Protein AF-A0A917SXG4-F1 (afdb_monomer_lite)

Sequence (332 aa):
MQPVDDDVRRMVRRLPGVSDRTLLELVNGLGVARGITADRAEQGVVARLFAQLTGSDHKAQLMTFRALVDGQQALVELSTEAAQRAAVTDLALARVATHLRYTRDLADATALEQRRLADVAEALGEYIRACDERIAVLEQWRASVDLRLAADDVLAGLGSRAKAGHGGVPWPVLAVLMARELAAGVCGRWEAQAGPAFRVRVADVLLAALREVAALPDRGFPLETVLDDGWRALRTGDHRRLLAELLDAGLDPRLALVDRPLTATVALTMELASLPDTARPERPARIALELSRRRTGWVDGGATISGFVKRAVGEQFDLAAQARRRWEGTQR

pLDDT: mean 79.86, std 15.41, range [43.38, 97.94]

Secondary structure (DSSP, 8-state):
--SHHHHHHHHHTTS----HHHHHHHHHHHHHHHHHHHHHHS--HHHHHHHHHTTHHHHHHHHHHHHHHHHHHHHHHHHHHHHHHHHHHHHHHHHHHHHHHHHHHHHHHHHHHHHHHHHHHHHHHHHHHHHHHHHHHHHHHHHHHHHHHHHHHHHHTHHHHHHHH-SS--HHHHHHHHHHHHHHSHHHHHHHHH-TTHHHHHHHHHHHHHHHHH---S--EEHHHHHHHHHHH---HHHHHHHHHHTTTTS-TTTS----HHHHHHHHHHHHHHS-TTT--S-HHHHHHHHHHHHH----SEE-HHHHHHHHHHHHHHHHHHHHHHHHHH--

Foldseek 3Di:
DPPVVVVVVVVVVPQDDPPVVLVVLLVVLVVVLVVLVVVVVPDDPVVVVVCVVVCVVVVNVVSNVVSVVSNVVSVVVVVVSVVVVVVVVVVVVVVVVVVVVVVVVVVVVVVVVVVVVVVVVVVVVVVVVVVVVVVVVVVVVVVLVVLVVVLVVCLVCLLVVLQVPPPLAQLLLSLLLSLLVCLQDSNLVNCVVVHDVSLLVVLVSSLVSSCVNVVDDQFKDQPLVSLLVSLVSPPDLVVLVVSLVSLVNPPDPVPHLPQALSSQLSNQLSNLSSDDPVRRDNRSSVVSNVVSCVRNNDDDSIDGSSRSSSSSNVSSSVSSVVVVVVVVVVVD

Structure (mmCIF, N/CA/C/O backbone):
data_AF-A0A917SXG4-F1
#
_entry.id   AF-A0A917SXG4-F1
#
loop_
_atom_site.group_PDB
_atom_site.id
_atom_site.type_symbol
_atom_site.label_atom_id
_atom_site.label_alt_id
_atom_site.label_comp_id
_atom_site.label_asym_id
_atom_site.label_entity_id
_atom_site.label_seq_id
_atom_site.pdbx_PDB_ins_code
_atom_site.Cartn_x
_atom_site.Cartn_y
_atom_site.Cartn_z
_atom_site.occupancy
_atom_site.B_iso_or_equiv
_atom_site.auth_seq_id
_atom_site.auth_comp_id
_atom_site.auth_asym_id
_atom_site.auth_atom_id
_atom_site.pdbx_PDB_model_num
ATOM 1 N N . MET A 1 1 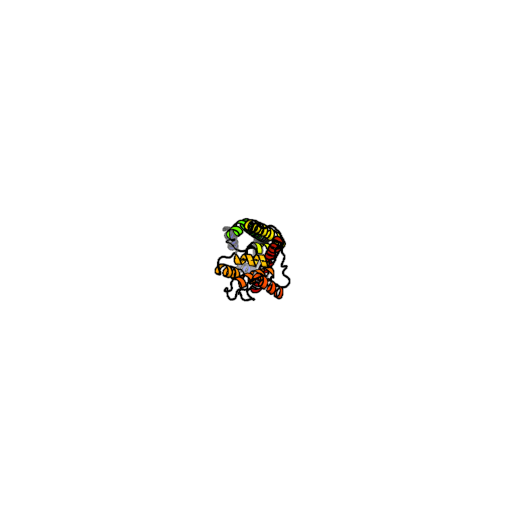? -18.843 -4.368 71.346 1.00 46.53 1 MET A N 1
ATOM 2 C CA . MET A 1 1 ? -20.170 -4.994 71.131 1.00 46.53 1 MET A CA 1
ATOM 3 C C . MET A 1 1 ? -20.441 -6.118 72.152 1.00 46.53 1 MET A C 1
ATOM 5 O O . MET A 1 1 ? -20.991 -7.142 71.785 1.00 46.53 1 MET A O 1
ATOM 9 N N . GLN A 1 2 ? -20.059 -5.941 73.429 1.00 47.28 2 GLN A N 1
ATOM 10 C CA . GLN A 1 2 ? -20.109 -6.979 74.481 1.00 47.28 2 GLN A CA 1
ATOM 11 C C . GLN A 1 2 ? -21.023 -6.727 75.711 1.00 47.28 2 GLN A C 1
ATOM 13 O O . GLN A 1 2 ? -21.247 -7.693 76.426 1.00 47.28 2 GLN A O 1
ATOM 18 N N . PRO A 1 3 ? -21.625 -5.545 75.982 1.00 52.59 3 PRO A N 1
ATOM 19 C CA . PRO A 1 3 ? -22.503 -5.400 77.157 1.00 52.59 3 PRO A CA 1
ATOM 20 C C . PRO A 1 3 ? -23.939 -5.920 76.929 1.00 52.59 3 PRO A C 1
ATOM 22 O O . PRO A 1 3 ? -24.735 -5.983 77.855 1.00 52.59 3 PRO A O 1
ATOM 25 N N . VAL A 1 4 ? -24.287 -6.275 75.686 1.00 50.59 4 VAL A N 1
ATOM 26 C CA . VAL A 1 4 ? -25.673 -6.510 75.234 1.00 50.59 4 VAL A CA 1
ATOM 27 C C . VAL A 1 4 ? -26.149 -7.945 75.485 1.00 50.59 4 VAL A C 1
ATOM 29 O O . VAL A 1 4 ? -27.328 -8.165 75.748 1.00 50.59 4 VAL A O 1
ATOM 32 N N . ASP A 1 5 ? -25.237 -8.915 75.436 1.00 52.19 5 ASP A N 1
ATOM 33 C CA . ASP A 1 5 ? -25.543 -10.328 75.692 1.00 52.19 5 ASP A CA 1
ATOM 34 C C . ASP A 1 5 ? -25.768 -10.574 77.202 1.00 52.19 5 ASP A C 1
ATOM 36 O O . ASP A 1 5 ? -26.575 -11.410 77.606 1.00 52.19 5 ASP A O 1
ATOM 40 N N . ASP A 1 6 ? -25.128 -9.762 78.051 1.00 54.53 6 ASP A N 1
ATOM 41 C CA . ASP A 1 6 ? -25.237 -9.850 79.509 1.00 54.53 6 ASP A CA 1
ATOM 42 C C . ASP A 1 6 ? -26.572 -9.336 80.059 1.00 54.53 6 ASP A C 1
ATOM 44 O O . ASP A 1 6 ? -27.094 -9.937 80.997 1.00 54.53 6 ASP A O 1
ATOM 48 N N . ASP A 1 7 ? -27.172 -8.290 79.482 1.00 53.31 7 ASP A N 1
ATOM 49 C CA . ASP A 1 7 ? -28.468 -7.771 79.952 1.00 53.31 7 ASP A CA 1
ATOM 50 C C . ASP A 1 7 ? -29.633 -8.696 79.584 1.00 53.31 7 ASP A C 1
ATOM 52 O O . ASP A 1 7 ? -30.511 -8.953 80.411 1.00 53.31 7 ASP A O 1
ATOM 56 N N . VAL A 1 8 ? -29.603 -9.288 78.385 1.00 49.75 8 VAL A N 1
ATOM 57 C CA . VAL A 1 8 ? -30.600 -10.288 77.974 1.00 49.75 8 VAL A CA 1
ATOM 58 C C . VAL A 1 8 ? -30.430 -11.568 78.791 1.00 49.75 8 VAL A C 1
ATOM 60 O O . VAL A 1 8 ? -31.413 -12.090 79.314 1.00 49.75 8 VAL A O 1
ATOM 63 N N . ARG A 1 9 ? -29.195 -12.039 79.016 1.00 55.22 9 ARG A N 1
ATOM 64 C CA . ARG A 1 9 ? -28.940 -13.186 79.906 1.00 55.22 9 ARG A CA 1
ATOM 65 C C . ARG A 1 9 ? -29.309 -12.888 81.362 1.00 55.22 9 ARG A C 1
ATOM 67 O O . ARG A 1 9 ? -29.805 -13.788 82.038 1.00 55.22 9 ARG A O 1
ATOM 74 N N . ARG A 1 10 ? -29.123 -11.659 81.860 1.00 56.78 10 ARG A N 1
ATOM 75 C CA . ARG A 1 10 ? -29.565 -11.239 83.206 1.00 56.78 10 ARG A CA 1
ATOM 76 C C . ARG A 1 10 ? -31.083 -11.177 83.328 1.00 56.78 10 ARG A C 1
ATOM 78 O O . ARG A 1 10 ? -31.600 -11.582 84.365 1.00 56.78 10 ARG A O 1
ATOM 85 N N . MET A 1 11 ? -31.791 -10.722 82.296 1.00 52.81 11 MET A N 1
ATOM 86 C CA . MET A 1 11 ? -33.257 -10.736 82.268 1.00 52.81 11 MET A CA 1
ATOM 87 C C . MET A 1 11 ? -33.806 -12.164 82.174 1.00 52.81 11 MET A C 1
ATOM 89 O O . MET A 1 11 ? -34.713 -12.507 82.925 1.00 52.81 11 MET A O 1
ATOM 93 N N . VAL A 1 12 ? -33.204 -13.027 81.349 1.00 50.12 12 VAL A N 1
ATOM 94 C CA . VAL A 1 12 ? -33.590 -14.445 81.227 1.00 50.12 12 VAL A CA 1
ATOM 95 C C . VAL A 1 12 ? -33.328 -15.220 82.525 1.00 50.12 12 VAL A C 1
ATOM 97 O O . VAL A 1 12 ? -34.163 -16.018 82.934 1.00 50.12 12 VAL A O 1
ATOM 100 N N . ARG A 1 13 ? -32.223 -14.946 83.236 1.00 52.31 13 ARG A N 1
ATOM 101 C CA . ARG A 1 13 ? -31.922 -15.561 84.548 1.00 52.31 13 ARG A CA 1
ATOM 102 C C . ARG A 1 13 ? -32.822 -15.082 85.692 1.00 52.31 13 ARG A C 1
ATOM 104 O O . ARG A 1 13 ? -32.807 -15.695 86.753 1.00 52.31 13 ARG A O 1
ATOM 111 N N . ARG A 1 14 ? -33.568 -13.989 85.507 1.00 50.19 14 ARG A N 1
ATOM 112 C CA . ARG A 1 14 ? -34.513 -13.447 86.497 1.00 50.19 14 ARG A CA 1
ATOM 113 C C . ARG A 1 14 ? -35.952 -13.908 86.287 1.00 50.19 14 ARG A C 1
ATOM 115 O O . ARG A 1 14 ? -36.809 -13.522 87.072 1.00 50.19 14 ARG A O 1
ATOM 122 N N . LEU A 1 15 ? -36.217 -14.720 85.267 1.00 43.38 15 LEU A N 1
ATOM 123 C CA . LEU A 1 15 ? -37.536 -15.296 85.047 1.00 43.38 15 LEU A CA 1
ATOM 124 C C . LEU A 1 15 ? -37.629 -16.618 85.821 1.00 43.38 15 LEU A C 1
ATOM 126 O O . LEU A 1 15 ? -36.932 -17.569 85.456 1.00 43.38 15 LEU A O 1
ATOM 130 N N . PRO A 1 16 ? -38.462 -16.714 86.876 1.00 47.66 16 PRO A N 1
ATOM 131 C CA . PRO A 1 16 ? -38.815 -18.013 87.413 1.00 47.66 16 PRO A CA 1
ATOM 132 C C . PRO A 1 16 ? -39.493 -18.794 86.284 1.00 47.66 16 PRO A C 1
ATOM 134 O O . PRO A 1 16 ? -40.381 -18.285 85.595 1.00 47.66 16 PRO A O 1
ATOM 137 N N . GLY A 1 17 ? -39.023 -20.015 86.028 1.00 50.59 17 GLY A N 1
ATOM 138 C CA . GLY A 1 17 ? -39.782 -20.943 85.198 1.00 50.59 17 GLY A CA 1
ATOM 139 C C . GLY A 1 17 ? -41.137 -21.130 85.864 1.00 50.59 17 GLY A C 1
ATOM 140 O O . GLY A 1 17 ? -41.171 -21.289 87.083 1.00 50.59 17 GLY A O 1
ATOM 141 N N . VAL A 1 18 ? -42.224 -21.057 85.089 1.00 49.91 18 VAL A N 1
ATOM 142 C CA . VAL A 1 18 ? -43.583 -21.350 85.566 1.00 49.91 18 VAL A CA 1
ATOM 143 C C . VAL A 1 18 ? -43.507 -22.679 86.288 1.00 49.91 18 VAL A C 1
ATOM 145 O O . VAL A 1 18 ? -43.371 -23.727 85.661 1.00 49.91 18 VAL A O 1
ATOM 148 N N . SER A 1 19 ? -43.476 -22.640 87.613 1.00 52.84 19 SER A N 1
ATOM 149 C CA . SER A 1 19 ? -43.428 -23.873 88.355 1.00 52.84 19 SER A CA 1
ATOM 150 C C . SER A 1 19 ? -44.823 -24.446 88.234 1.00 52.84 19 SER A C 1
ATOM 152 O O . SER A 1 19 ? -45.772 -23.814 88.691 1.00 52.84 19 SER A O 1
ATOM 154 N N . ASP A 1 20 ? -44.945 -25.642 87.657 1.00 52.34 20 ASP A N 1
ATOM 155 C CA . ASP A 1 20 ? -46.146 -26.482 87.750 1.00 52.34 20 ASP A CA 1
ATOM 156 C C . ASP A 1 20 ? -46.749 -26.441 89.159 1.00 52.34 20 ASP A C 1
ATOM 158 O O . ASP A 1 20 ? -47.955 -26.535 89.322 1.00 52.34 20 ASP A O 1
ATOM 162 N N . ARG A 1 21 ? -45.910 -26.204 90.175 1.00 55.31 21 ARG A N 1
ATOM 163 C CA . ARG A 1 21 ? -46.257 -25.879 91.556 1.00 55.31 21 ARG A CA 1
ATOM 164 C C . ARG A 1 21 ? -47.325 -24.792 91.732 1.00 55.31 21 ARG A C 1
ATOM 166 O O . ARG A 1 21 ? -48.224 -25.021 92.521 1.00 55.31 21 ARG A O 1
ATOM 173 N N . THR A 1 22 ? -47.277 -23.653 91.044 1.00 56.28 22 THR A N 1
ATOM 174 C CA . THR A 1 22 ? -48.250 -22.560 91.248 1.00 56.28 22 THR A CA 1
ATOM 175 C C . THR A 1 22 ? -49.611 -22.922 90.654 1.00 56.28 22 THR A C 1
ATOM 177 O O . THR A 1 22 ? -50.647 -22.682 91.267 1.00 56.28 22 THR A O 1
ATOM 180 N N . LEU A 1 23 ? -49.615 -23.586 89.490 1.00 54.31 23 LEU A N 1
ATOM 181 C CA . LEU A 1 23 ? -50.824 -24.165 88.893 1.00 54.31 23 LEU A CA 1
ATOM 182 C C . LEU A 1 23 ? -51.370 -25.321 89.750 1.00 54.31 23 LEU A C 1
ATOM 184 O O . LEU A 1 23 ? -52.577 -25.411 89.954 1.00 54.31 23 LEU A O 1
ATOM 188 N N . LEU A 1 24 ? -50.494 -26.159 90.310 1.00 57.59 24 LEU A N 1
ATOM 189 C CA . LEU A 1 24 ? -50.833 -27.240 91.238 1.00 57.59 24 LEU A CA 1
ATOM 190 C C . LEU A 1 24 ? -51.389 -26.714 92.564 1.00 57.59 24 LEU A C 1
ATOM 192 O O . LEU A 1 24 ? -52.342 -27.290 93.073 1.00 57.59 24 LEU A O 1
ATOM 196 N N . GLU A 1 25 ? -50.839 -25.635 93.120 1.00 59.53 25 GLU A N 1
ATOM 197 C CA . GLU A 1 25 ? -51.316 -24.992 94.350 1.00 59.53 25 GLU A CA 1
ATOM 198 C C . GLU A 1 25 ? -52.684 -24.327 94.124 1.00 59.53 25 GLU A C 1
ATOM 200 O O . GLU A 1 25 ? -53.570 -24.473 94.966 1.00 59.53 25 GLU A O 1
ATOM 205 N N . LEU A 1 26 ? -52.919 -23.718 92.953 1.00 59.34 26 LEU A N 1
ATOM 206 C CA . LEU A 1 26 ? -54.228 -23.173 92.573 1.00 59.34 26 LEU A CA 1
ATOM 207 C C . LEU A 1 26 ? -55.288 -24.275 92.403 1.00 59.34 26 LEU A C 1
ATOM 209 O O . LEU A 1 26 ? -56.405 -24.162 92.911 1.00 59.34 26 LEU A O 1
ATOM 213 N N . VAL A 1 27 ? -54.929 -25.360 91.708 1.00 62.84 27 VAL A N 1
ATOM 214 C CA . VAL A 1 27 ? -55.801 -26.523 91.481 1.00 62.84 27 VAL A CA 1
ATOM 215 C C . VAL A 1 27 ? -56.082 -27.262 92.793 1.00 62.84 27 VAL A C 1
ATOM 217 O O . VAL A 1 27 ? -57.235 -27.612 93.048 1.00 62.84 27 VAL A O 1
ATOM 220 N N . ASN A 1 28 ? -55.081 -27.438 93.663 1.00 60.41 28 ASN A N 1
ATOM 221 C CA . ASN A 1 28 ? -55.270 -28.024 94.994 1.00 60.41 28 ASN A CA 1
ATOM 222 C C . ASN A 1 28 ? -56.118 -27.125 95.899 1.00 60.41 28 ASN A C 1
ATOM 224 O O . ASN A 1 28 ? -57.008 -27.632 96.577 1.00 60.41 28 ASN A O 1
ATOM 228 N N . GLY A 1 29 ? -55.904 -25.807 95.894 1.00 57.97 29 GLY A N 1
ATOM 229 C CA . GLY A 1 29 ? -56.708 -24.859 96.672 1.00 57.97 29 GLY A CA 1
ATOM 230 C C . GLY A 1 29 ? -58.187 -24.873 96.270 1.00 57.97 29 GLY A C 1
ATOM 231 O O . GLY A 1 29 ? -59.069 -24.950 97.129 1.00 57.97 29 GLY A O 1
ATOM 232 N N . LEU A 1 30 ? -58.470 -24.904 94.961 1.00 58.09 30 LEU A N 1
ATOM 233 C CA . LEU A 1 30 ? -59.824 -25.072 94.415 1.00 58.09 30 LEU A CA 1
ATOM 234 C C . LEU A 1 30 ? -60.423 -26.452 94.728 1.00 58.09 30 LEU A C 1
ATOM 236 O O . LEU A 1 30 ? -61.618 -26.550 95.015 1.00 58.09 30 LEU A O 1
ATOM 240 N N . GLY A 1 31 ? -59.604 -27.507 94.704 1.00 60.28 31 GLY A N 1
ATOM 241 C CA . GLY A 1 31 ? -59.997 -28.866 95.080 1.00 60.28 31 GLY A CA 1
ATOM 242 C C . GLY A 1 31 ? -60.410 -28.977 96.550 1.00 60.28 31 GLY A C 1
ATOM 243 O O . GLY A 1 31 ? -61.461 -29.540 96.851 1.00 60.28 31 GLY A O 1
ATOM 244 N N . VAL A 1 32 ? -59.645 -28.366 97.459 1.00 60.97 32 VAL A N 1
ATOM 245 C CA . VAL A 1 32 ? -59.951 -28.316 98.900 1.00 60.97 32 VAL A CA 1
ATOM 246 C C . VAL A 1 32 ? -61.214 -27.489 99.170 1.00 60.97 32 VAL A C 1
ATOM 248 O O . VAL A 1 32 ? -62.074 -27.919 99.939 1.00 60.97 32 VAL A O 1
ATOM 251 N N . ALA A 1 33 ? -61.394 -26.349 98.495 1.00 56.84 33 ALA A N 1
ATOM 252 C CA . ALA A 1 33 ? -62.600 -25.526 98.633 1.00 56.84 33 ALA A CA 1
ATOM 253 C C . ALA A 1 33 ? -63.875 -26.240 98.130 1.00 56.84 33 ALA A C 1
ATOM 255 O O . ALA A 1 33 ? -64.937 -26.139 98.756 1.00 56.84 33 ALA A O 1
ATOM 256 N N . ARG A 1 34 ? -63.776 -27.013 97.036 1.00 56.84 34 ARG A N 1
ATOM 257 C CA . ARG A 1 34 ? -64.859 -27.896 96.559 1.00 56.84 34 ARG A CA 1
ATOM 258 C C . ARG A 1 34 ? -65.138 -29.051 97.519 1.00 56.84 34 ARG A C 1
ATOM 260 O O . ARG A 1 34 ? -66.301 -29.350 97.766 1.00 56.84 34 ARG A O 1
ATOM 267 N N . GLY A 1 35 ? -64.098 -29.662 98.084 1.00 57.72 35 GLY A N 1
ATOM 268 C CA . GLY A 1 35 ? -64.234 -30.729 99.078 1.00 57.72 35 GLY A CA 1
ATOM 269 C C . GLY A 1 35 ? -65.016 -30.271 100.309 1.00 57.72 35 GLY A C 1
ATOM 270 O O . GLY A 1 35 ? -65.978 -30.919 100.693 1.00 57.72 35 GLY A O 1
ATOM 271 N N . ILE A 1 36 ? -64.693 -29.094 100.856 1.00 58.09 36 ILE A N 1
ATOM 272 C CA . ILE A 1 36 ? -65.362 -28.529 102.045 1.00 58.09 36 ILE A CA 1
ATOM 273 C C . ILE A 1 36 ? -66.828 -28.139 101.768 1.00 58.09 36 ILE A C 1
ATOM 275 O O . ILE A 1 36 ? -67.675 -28.206 102.660 1.00 58.09 36 ILE A O 1
ATOM 279 N N . THR A 1 37 ? -67.157 -27.723 100.542 1.00 56.66 37 THR A N 1
ATOM 280 C CA . THR A 1 37 ? -68.543 -27.394 100.156 1.00 56.66 37 THR A CA 1
ATOM 281 C C . THR A 1 37 ? -69.386 -28.635 99.865 1.00 56.66 37 THR A C 1
ATOM 283 O O . THR A 1 37 ? -70.567 -28.640 100.211 1.00 56.66 37 THR A O 1
ATOM 286 N N . ALA A 1 38 ? -68.788 -29.694 99.311 1.00 57.88 38 ALA A N 1
ATOM 287 C CA . ALA A 1 38 ? -69.432 -30.997 99.153 1.00 57.88 38 ALA A CA 1
ATOM 288 C C . ALA A 1 38 ? -69.694 -31.674 100.513 1.00 57.88 38 ALA A C 1
ATOM 290 O O . ALA A 1 38 ? -70.818 -32.101 100.766 1.00 57.88 38 ALA A O 1
ATOM 291 N N . ASP A 1 39 ? -68.723 -31.642 101.432 1.00 55.47 39 ASP A N 1
ATOM 292 C CA . ASP A 1 39 ? -68.867 -32.166 102.804 1.00 55.47 39 ASP A CA 1
ATOM 293 C C . ASP A 1 39 ? -69.992 -31.455 103.583 1.00 55.47 39 ASP A C 1
ATOM 295 O O . ASP A 1 39 ? -70.701 -32.056 104.389 1.00 55.47 39 ASP A O 1
ATOM 299 N N . ARG A 1 40 ? -70.218 -30.160 103.311 1.00 52.34 40 ARG A N 1
ATOM 300 C CA . ARG A 1 40 ? -71.340 -29.387 103.875 1.00 52.34 40 ARG A CA 1
ATOM 301 C C . ARG A 1 40 ? -72.711 -29.800 103.331 1.00 52.34 40 ARG A C 1
ATOM 303 O O . ARG A 1 40 ? -73.706 -29.600 104.029 1.00 52.34 40 ARG A O 1
ATOM 310 N N . ALA A 1 41 ? -72.789 -30.331 102.111 1.00 55.69 41 ALA A N 1
ATOM 311 C CA . ALA A 1 41 ? -74.053 -30.742 101.499 1.00 55.69 41 ALA A CA 1
ATOM 312 C C . ALA A 1 41 ? -74.572 -32.076 102.071 1.00 55.69 41 ALA A C 1
ATOM 314 O O . ALA A 1 41 ? -75.785 -32.282 102.119 1.00 55.69 41 ALA A O 1
ATOM 315 N N . GLU A 1 42 ? -73.679 -32.938 102.568 1.00 53.59 42 GLU A N 1
ATOM 316 C CA . GLU A 1 42 ? -74.015 -34.266 103.108 1.00 53.59 42 GLU A CA 1
ATOM 317 C C . GLU A 1 42 ? -74.256 -34.292 104.633 1.00 53.59 42 GLU A C 1
ATOM 319 O O . GLU A 1 42 ? -74.709 -35.298 105.182 1.00 53.59 42 GLU A O 1
ATOM 324 N N . GLN A 1 43 ? -74.037 -33.183 105.352 1.00 51.38 43 GLN A N 1
ATOM 325 C CA . GLN A 1 43 ? -74.229 -33.127 106.808 1.00 51.38 43 GLN A CA 1
ATOM 326 C C . GLN A 1 43 ? -75.694 -32.865 107.226 1.00 51.38 43 GLN A C 1
ATOM 328 O O . GLN A 1 43 ? -76.303 -31.817 106.956 1.00 51.38 43 GLN A O 1
ATOM 333 N N . GLY A 1 44 ? -76.268 -33.824 107.962 1.00 52.97 44 GLY A N 1
ATOM 334 C CA . GLY A 1 44 ? -77.609 -33.747 108.555 1.00 52.97 44 GLY A CA 1
ATOM 335 C C . GLY A 1 44 ? -77.784 -32.601 109.566 1.00 52.97 44 GLY A C 1
ATOM 336 O O . GLY A 1 44 ? -76.823 -32.075 110.127 1.00 52.97 44 GLY A O 1
ATOM 337 N N . VAL A 1 45 ? -79.037 -32.207 109.816 1.00 54.78 45 VAL A N 1
ATOM 338 C CA . VAL A 1 45 ? -79.427 -31.014 110.607 1.00 54.78 45 VAL A CA 1
ATOM 339 C C . VAL A 1 45 ? -78.818 -30.986 112.024 1.00 54.78 45 VAL A C 1
ATOM 341 O O . VAL A 1 45 ? -78.486 -29.917 112.530 1.00 54.78 45 VAL A O 1
ATOM 344 N N . VAL A 1 46 ? -78.587 -32.150 112.641 1.00 52.69 46 VAL A N 1
ATOM 345 C CA . VAL A 1 46 ? -77.992 -32.279 113.989 1.00 52.69 46 VAL A CA 1
ATOM 346 C C . VAL A 1 46 ? -76.475 -32.025 113.992 1.00 52.69 46 VAL A C 1
ATOM 348 O O . VAL A 1 46 ? -75.954 -31.418 114.926 1.00 52.69 46 VAL A O 1
ATOM 351 N N . ALA A 1 47 ? -75.762 -32.411 112.929 1.00 52.59 47 ALA A N 1
ATOM 352 C CA . ALA A 1 47 ? -74.326 -32.154 112.790 1.00 52.59 47 ALA A CA 1
ATOM 353 C C . ALA A 1 47 ? -74.032 -30.657 112.577 1.00 52.59 47 ALA A C 1
ATOM 355 O O . ALA A 1 47 ? -73.066 -30.129 113.127 1.00 52.59 47 ALA A O 1
ATOM 356 N N . ARG A 1 48 ? -74.921 -29.945 111.867 1.00 56.34 48 ARG A N 1
ATOM 357 C CA . ARG A 1 48 ? -74.839 -28.487 111.663 1.00 56.34 48 ARG A CA 1
ATOM 358 C C . ARG A 1 48 ? -74.972 -27.683 112.962 1.00 56.34 48 ARG A C 1
ATOM 360 O O . ARG A 1 48 ? -74.252 -26.705 113.146 1.00 56.34 48 ARG A O 1
ATOM 367 N N . LEU A 1 49 ? -75.824 -28.124 113.889 1.00 52.94 49 LEU A N 1
ATOM 368 C CA . LEU A 1 49 ? -75.970 -27.507 115.215 1.00 52.94 49 LEU A CA 1
ATOM 369 C C . LEU A 1 49 ? -74.723 -27.712 116.098 1.00 52.94 49 LEU A C 1
ATOM 371 O O . LEU A 1 49 ? -74.278 -26.777 116.761 1.00 52.94 49 LEU A O 1
ATOM 375 N N . PHE A 1 50 ? -74.103 -28.897 116.058 1.00 51.38 50 PHE A N 1
ATOM 376 C CA . PHE A 1 50 ? -72.850 -29.167 116.781 1.00 51.38 50 PHE A CA 1
ATOM 377 C C . PHE A 1 50 ? -71.636 -28.430 116.185 1.00 51.38 50 PHE A C 1
ATOM 379 O O . PHE A 1 50 ? -70.748 -27.989 116.920 1.00 51.38 50 PHE A O 1
ATOM 386 N N . ALA A 1 51 ? -71.603 -28.246 114.864 1.00 53.44 51 ALA A N 1
ATOM 387 C CA . ALA A 1 51 ? -70.564 -27.479 114.177 1.00 53.44 51 ALA A CA 1
ATOM 388 C C . ALA A 1 51 ? -70.614 -25.971 114.505 1.00 53.44 51 ALA A C 1
ATOM 390 O O . ALA A 1 51 ? -69.569 -25.330 114.641 1.00 53.44 51 ALA A O 1
ATOM 391 N N . GLN A 1 52 ? -71.814 -25.412 114.713 1.00 55.75 52 GLN A N 1
ATOM 392 C CA . GLN A 1 52 ? -71.987 -24.034 115.194 1.00 55.75 52 GLN A CA 1
ATOM 393 C C . GLN A 1 52 ? -71.539 -23.852 116.651 1.00 55.75 52 GLN A C 1
ATOM 395 O O . GLN A 1 52 ? -70.944 -22.826 116.971 1.00 55.75 52 GLN A O 1
ATOM 400 N N . LEU A 1 53 ? -71.747 -24.850 117.519 1.00 48.56 53 LEU A N 1
ATOM 401 C CA . LEU A 1 53 ? -71.337 -24.777 118.930 1.00 48.56 53 LEU A CA 1
ATOM 402 C C . LEU A 1 53 ? -69.816 -24.921 119.137 1.00 48.56 53 LEU A C 1
ATOM 404 O O . LEU A 1 53 ? -69.273 -24.427 120.120 1.00 48.56 53 LEU A O 1
ATOM 408 N N . THR A 1 54 ? -69.123 -25.600 118.218 1.00 55.94 54 THR A N 1
ATOM 409 C CA . THR A 1 54 ? -67.676 -25.895 118.298 1.00 55.94 54 THR A CA 1
ATOM 410 C C . THR A 1 54 ? -66.804 -24.904 117.517 1.00 55.94 54 THR A C 1
ATOM 412 O O . THR A 1 54 ? -65.578 -25.009 117.540 1.00 55.94 54 THR A O 1
ATOM 415 N N . GLY A 1 55 ? -67.410 -23.937 116.813 1.00 55.28 55 GLY A N 1
ATOM 416 C CA . GLY A 1 55 ? -66.702 -22.934 116.006 1.00 55.28 55 GLY A CA 1
ATOM 417 C C . GLY A 1 55 ? -66.054 -23.482 114.725 1.00 55.28 55 GLY A C 1
ATOM 418 O O . GLY A 1 55 ? -65.349 -22.751 114.024 1.00 55.28 55 GLY A O 1
ATOM 419 N N . SER A 1 56 ? -66.292 -24.754 114.388 1.00 60.31 56 SER A N 1
ATOM 420 C CA . SER A 1 56 ? -65.708 -25.409 113.212 1.00 60.31 56 SER A CA 1
ATOM 421 C C . SER A 1 56 ? -66.236 -24.823 111.899 1.00 60.31 56 SER A C 1
ATOM 423 O O . SER A 1 56 ? -65.484 -24.722 110.930 1.00 60.31 56 SER A O 1
ATOM 425 N N . ASP A 1 57 ? -67.479 -24.336 111.890 1.00 60.22 57 ASP A N 1
ATOM 426 C CA . ASP A 1 57 ? -68.118 -23.740 110.712 1.00 60.22 57 ASP A CA 1
ATOM 427 C C . ASP A 1 57 ? -67.493 -22.378 110.339 1.00 60.22 57 ASP A C 1
ATOM 429 O O . ASP A 1 57 ? -67.241 -22.089 109.163 1.00 60.22 57 ASP A O 1
ATOM 433 N N . HIS A 1 58 ? -67.121 -21.585 111.353 1.00 58.06 58 HIS A N 1
ATOM 434 C CA . HIS A 1 58 ? -66.379 -20.331 111.184 1.00 58.06 58 HIS A CA 1
ATOM 435 C C . HIS A 1 58 ? -64.945 -20.591 110.699 1.00 58.06 58 HIS A C 1
ATOM 437 O O . HIS A 1 58 ? -64.446 -19.907 109.807 1.00 58.06 58 HIS A O 1
ATOM 443 N N . LYS A 1 59 ? -64.302 -21.649 111.211 1.00 62.84 59 LYS A N 1
ATOM 444 C CA . LYS A 1 59 ? -62.975 -22.091 110.760 1.00 62.84 59 LYS A CA 1
ATOM 445 C C . LYS A 1 59 ? -62.995 -22.579 109.307 1.00 62.84 59 LYS A C 1
ATOM 447 O O . LYS A 1 59 ? -62.091 -22.246 108.547 1.00 62.84 59 LYS A O 1
ATOM 452 N N . ALA A 1 60 ? -64.032 -23.307 108.894 1.00 59.66 60 ALA A N 1
ATOM 453 C CA . ALA A 1 60 ? -64.204 -23.754 107.512 1.00 59.66 60 ALA A CA 1
ATOM 454 C C . ALA A 1 60 ? -64.489 -22.583 106.551 1.00 59.66 60 ALA A C 1
ATOM 456 O O . ALA A 1 60 ? -63.942 -22.544 105.447 1.00 59.66 60 ALA A O 1
ATOM 457 N N . GLN A 1 61 ? -65.289 -21.593 106.968 1.00 60.81 61 GLN A N 1
ATOM 458 C CA . GLN A 1 61 ? -65.477 -20.349 106.206 1.00 60.81 61 GLN A CA 1
ATOM 459 C C . GLN A 1 61 ? -64.176 -19.551 106.074 1.00 60.81 61 GLN A C 1
ATOM 461 O O . GLN A 1 61 ? -63.847 -19.131 104.969 1.00 60.81 61 GLN A O 1
ATOM 466 N N . LEU A 1 62 ? -63.400 -19.407 107.152 1.00 67.44 62 LEU A N 1
ATOM 467 C CA . LEU A 1 62 ? -62.089 -18.751 107.122 1.00 67.44 62 LEU A CA 1
ATOM 468 C C . LEU A 1 62 ? -61.094 -19.481 106.213 1.00 67.44 62 LEU A C 1
ATOM 470 O O . LEU A 1 62 ? -60.367 -18.828 105.473 1.00 67.44 62 LEU A O 1
ATOM 474 N N . MET A 1 63 ? -61.086 -20.818 106.210 1.00 63.97 63 MET A N 1
ATOM 475 C CA . MET A 1 63 ? -60.252 -21.611 105.296 1.00 63.97 63 MET A CA 1
ATOM 476 C C . MET A 1 63 ? -60.677 -21.446 103.833 1.00 63.97 63 MET A C 1
ATOM 478 O O . MET A 1 63 ? -59.824 -21.326 102.961 1.00 63.97 63 MET A O 1
ATOM 482 N N . THR A 1 64 ? -61.985 -21.391 103.563 1.00 61.75 64 THR A N 1
ATOM 483 C CA . THR A 1 64 ? -62.512 -21.179 102.203 1.00 61.75 64 THR A CA 1
ATOM 484 C C . THR A 1 64 ? -62.197 -19.767 101.711 1.00 61.75 64 THR A C 1
ATOM 486 O O . THR A 1 64 ? -61.764 -19.590 100.577 1.00 61.75 64 THR A O 1
ATOM 489 N N . PHE A 1 65 ? -62.361 -18.763 102.578 1.00 66.19 65 PHE A N 1
ATOM 490 C CA . PHE A 1 65 ? -62.012 -17.377 102.279 1.00 66.19 65 PHE A CA 1
ATOM 491 C C . PHE A 1 65 ? -60.509 -17.227 102.037 1.00 66.19 65 PHE A C 1
ATOM 493 O O . PHE A 1 65 ? -60.107 -16.597 101.067 1.00 66.19 65 PHE A O 1
ATOM 500 N N . ARG A 1 66 ? -59.679 -17.877 102.857 1.00 70.38 66 ARG A N 1
ATOM 501 C CA . ARG A 1 66 ? -58.225 -17.884 102.688 1.00 70.38 66 ARG A CA 1
ATOM 502 C C . ARG A 1 66 ? -57.799 -18.556 101.383 1.00 70.38 66 ARG A C 1
ATOM 504 O O . ARG A 1 66 ? -57.050 -17.951 100.637 1.00 70.38 66 ARG A O 1
ATOM 511 N N . ALA A 1 67 ? -58.354 -19.719 101.044 1.00 66.56 67 ALA A N 1
ATOM 512 C CA . ALA A 1 67 ? -58.071 -20.390 99.772 1.00 66.56 67 ALA A CA 1
ATOM 513 C C . ALA A 1 67 ? -58.508 -19.561 98.548 1.00 66.56 67 ALA A C 1
ATOM 515 O O . ALA A 1 67 ? -57.842 -19.581 97.515 1.00 66.56 67 ALA A O 1
ATOM 516 N N . LEU A 1 68 ? -59.612 -18.814 98.657 1.00 69.50 68 LEU A N 1
ATOM 517 C CA . LEU A 1 68 ? -60.072 -17.916 97.598 1.00 69.50 68 LEU A CA 1
ATOM 518 C C . LEU A 1 68 ? -59.142 -16.704 97.441 1.00 69.50 68 LEU A C 1
ATOM 520 O O . LEU A 1 68 ? -58.807 -16.342 96.316 1.00 69.50 68 LEU A O 1
ATOM 524 N N . VAL A 1 69 ? -58.719 -16.100 98.555 1.00 72.81 69 VAL A N 1
ATOM 525 C CA . VAL A 1 69 ? -57.765 -14.982 98.572 1.00 72.81 69 VAL A CA 1
ATOM 526 C C . VAL A 1 69 ? -56.410 -15.428 98.022 1.00 72.81 69 VAL A C 1
ATOM 528 O O . VAL A 1 69 ? -55.874 -14.762 97.141 1.00 72.81 69 VAL A O 1
ATOM 531 N N . ASP A 1 70 ? -55.912 -16.591 98.444 1.00 71.62 70 ASP A N 1
ATOM 532 C CA . ASP A 1 70 ? -54.661 -17.171 97.947 1.00 71.62 70 ASP A CA 1
ATOM 533 C C . ASP A 1 70 ? -54.758 -17.472 96.434 1.00 71.62 70 ASP A C 1
ATOM 535 O O . ASP A 1 70 ? -53.839 -17.175 95.672 1.00 71.62 70 ASP A O 1
ATOM 539 N N . GLY A 1 71 ? -55.907 -17.973 95.959 1.00 66.69 71 GLY A N 1
ATOM 540 C CA . GLY A 1 71 ? -56.164 -18.204 94.534 1.00 66.69 71 GLY A CA 1
ATOM 541 C C . GLY A 1 71 ? -56.273 -16.919 93.702 1.00 66.69 71 GLY A C 1
ATOM 542 O O . GLY A 1 71 ? -55.760 -16.856 92.586 1.00 66.69 71 GLY A O 1
ATOM 543 N N . GLN A 1 72 ? -56.905 -15.869 94.234 1.00 70.94 72 GLN A N 1
ATOM 544 C CA . GLN A 1 72 ? -56.948 -14.552 93.588 1.00 70.94 72 GLN A CA 1
ATOM 545 C C . GLN A 1 72 ? -55.552 -13.932 93.507 1.00 70.94 72 GLN A C 1
ATOM 547 O O . GLN A 1 72 ? -55.187 -13.388 92.466 1.00 70.94 72 GLN A O 1
ATOM 552 N N . GLN A 1 73 ? -54.756 -14.061 94.568 1.00 72.12 73 GLN A N 1
ATOM 553 C CA . GLN A 1 73 ? -53.393 -13.551 94.610 1.00 72.12 73 GLN A CA 1
ATOM 554 C C . GLN A 1 73 ? -52.487 -14.279 93.607 1.00 72.12 73 GLN A C 1
ATOM 556 O O . GLN A 1 73 ? -51.799 -13.627 92.826 1.00 72.12 73 GLN A O 1
ATOM 561 N N . ALA A 1 74 ? -52.582 -15.607 93.522 1.00 69.12 74 ALA A N 1
ATOM 562 C CA . ALA A 1 74 ? -51.849 -16.400 92.538 1.00 69.12 74 ALA A CA 1
ATOM 563 C C . ALA A 1 74 ? -52.275 -16.113 91.080 1.00 69.12 74 ALA A C 1
ATOM 565 O O . ALA A 1 74 ? -51.431 -16.102 90.185 1.00 69.12 74 ALA A O 1
ATOM 566 N N . LEU A 1 75 ? -53.555 -15.817 90.812 1.00 65.56 75 LEU A N 1
ATOM 567 C CA . LEU A 1 75 ? -54.005 -15.376 89.481 1.00 65.56 75 LEU A CA 1
ATOM 568 C C . LEU A 1 75 ? -53.488 -13.979 89.124 1.00 65.56 75 LEU A C 1
ATOM 570 O O . LEU A 1 75 ? -53.103 -13.740 87.978 1.00 65.56 75 LEU A O 1
ATOM 574 N N . VAL A 1 76 ? -53.457 -13.059 90.091 1.00 69.69 76 VAL A N 1
ATOM 575 C CA . VAL A 1 76 ? -52.868 -11.728 89.899 1.00 69.69 76 VAL A CA 1
ATOM 576 C C . VAL A 1 76 ? -51.375 -11.854 89.608 1.00 69.69 76 VAL A C 1
ATOM 578 O O . VAL A 1 76 ? -50.910 -11.263 88.635 1.00 69.69 76 VAL A O 1
ATOM 581 N N . GLU A 1 77 ? -50.642 -12.674 90.360 1.00 72.56 77 GLU A N 1
ATOM 582 C CA . GLU A 1 77 ? -49.222 -12.951 90.113 1.00 72.56 77 GLU A CA 1
ATOM 583 C C . GLU A 1 77 ? -48.995 -13.545 88.718 1.00 72.56 77 GLU A C 1
ATOM 585 O O . GLU A 1 77 ? -48.180 -13.022 87.957 1.00 72.56 77 GLU A O 1
ATOM 590 N N . LEU A 1 78 ? -49.786 -14.546 88.322 1.00 67.38 78 LEU A N 1
ATOM 591 C CA . LEU A 1 78 ? -49.666 -15.195 87.015 1.00 67.38 78 LEU A CA 1
ATOM 592 C C . LEU A 1 78 ? -50.029 -14.249 85.857 1.00 67.38 78 LEU A C 1
ATOM 594 O O . LEU A 1 78 ? -49.357 -14.243 84.825 1.00 67.38 78 LEU A O 1
ATOM 598 N N . SER A 1 79 ? -51.049 -13.401 86.028 1.00 64.38 79 SER A N 1
ATOM 599 C CA . SER A 1 79 ? -51.411 -12.374 85.039 1.00 64.38 79 SER A CA 1
ATOM 600 C C . SER A 1 79 ? -50.347 -11.277 84.921 1.00 64.38 79 SER A C 1
ATOM 602 O O . SER A 1 79 ? -50.036 -10.835 83.815 1.00 64.38 79 SER A O 1
ATOM 604 N N . THR A 1 80 ? -49.733 -10.889 86.042 1.00 71.50 80 THR A N 1
ATOM 605 C CA . THR A 1 80 ? -48.660 -9.890 86.086 1.00 71.50 80 THR A CA 1
ATOM 606 C C . THR A 1 80 ? -47.399 -10.436 85.423 1.00 71.50 80 THR A C 1
ATOM 608 O O . THR A 1 80 ? -46.767 -9.741 84.630 1.00 71.50 80 THR A O 1
ATOM 611 N N . GLU A 1 81 ? -47.060 -11.701 85.671 1.00 71.12 81 GLU A N 1
ATOM 612 C CA . GLU A 1 81 ? -45.927 -12.379 85.043 1.00 71.12 81 GLU A CA 1
ATOM 613 C C . GLU A 1 81 ? -46.141 -12.574 83.531 1.00 71.12 81 GLU A C 1
ATOM 615 O O . GLU A 1 81 ? -45.234 -12.316 82.734 1.00 71.12 81 GLU A O 1
ATOM 620 N N . ALA A 1 82 ? -47.351 -12.956 83.108 1.00 67.50 82 ALA A N 1
ATOM 621 C CA . ALA A 1 82 ? -47.710 -13.051 81.693 1.00 67.50 82 ALA A CA 1
ATOM 622 C C . ALA A 1 82 ? -47.628 -11.686 80.988 1.00 67.50 82 ALA A C 1
ATOM 624 O O . ALA A 1 82 ? -47.054 -11.593 79.901 1.00 67.50 82 ALA A O 1
ATOM 625 N N . ALA A 1 83 ? -48.121 -10.616 81.622 1.00 65.62 83 ALA A N 1
ATOM 626 C CA . ALA A 1 83 ? -48.022 -9.253 81.103 1.00 65.62 83 ALA A CA 1
ATOM 627 C C . ALA A 1 83 ? -46.563 -8.768 81.011 1.00 65.62 83 ALA A C 1
ATOM 629 O O . ALA A 1 83 ? -46.177 -8.152 80.018 1.00 65.62 83 ALA A O 1
ATOM 630 N N . GLN A 1 84 ? -45.720 -9.098 81.996 1.00 70.88 84 GLN A N 1
ATOM 631 C CA . GLN A 1 84 ? -44.287 -8.788 81.961 1.00 70.88 84 GLN A CA 1
ATOM 632 C C . GLN A 1 84 ? -43.564 -9.541 80.836 1.00 70.88 84 GLN A C 1
ATOM 634 O O . GLN A 1 84 ? -42.759 -8.946 80.119 1.00 70.88 84 GLN A O 1
ATOM 639 N N . ARG A 1 85 ? -43.869 -10.828 80.624 1.00 71.81 85 ARG A N 1
ATOM 640 C CA . ARG A 1 85 ? -43.306 -11.609 79.508 1.00 71.81 85 ARG A CA 1
ATOM 641 C C . ARG A 1 85 ? -43.776 -11.095 78.149 1.00 71.81 85 ARG A C 1
ATOM 643 O O . ARG A 1 85 ? -42.965 -11.049 77.225 1.00 71.81 85 ARG A O 1
ATOM 650 N N . ALA A 1 86 ? -45.030 -10.663 78.028 1.00 67.06 86 ALA A N 1
ATOM 651 C CA . ALA A 1 86 ? -45.531 -10.025 76.813 1.00 67.06 86 ALA A CA 1
ATOM 652 C C . ALA A 1 86 ? -44.770 -8.719 76.526 1.00 67.06 86 ALA A C 1
ATOM 654 O O . ALA A 1 86 ? -44.224 -8.566 75.440 1.00 67.06 86 ALA A O 1
ATOM 655 N N . ALA A 1 87 ? -44.589 -7.858 77.533 1.00 66.75 87 ALA A N 1
ATOM 656 C CA . ALA A 1 87 ? -43.849 -6.602 77.390 1.00 66.75 87 ALA A CA 1
ATOM 657 C C . ALA A 1 87 ? -42.374 -6.800 76.979 1.00 66.75 87 ALA A C 1
ATOM 659 O O . ALA A 1 87 ? -41.853 -6.060 76.143 1.00 66.75 87 ALA A O 1
ATOM 660 N N . VAL A 1 88 ? -41.690 -7.811 77.529 1.00 72.25 88 VAL A N 1
ATOM 661 C CA . VAL A 1 88 ? -40.315 -8.168 77.122 1.00 72.25 88 VAL A CA 1
ATOM 662 C C . VAL A 1 88 ? -40.281 -8.699 75.686 1.00 72.25 88 VAL A C 1
ATOM 664 O O . VAL A 1 88 ? -39.368 -8.365 74.929 1.00 72.25 88 VAL A O 1
ATOM 667 N N . THR A 1 89 ? -41.278 -9.495 75.298 1.00 74.25 89 THR A N 1
ATOM 668 C CA . THR A 1 89 ? -41.397 -10.037 73.937 1.00 74.25 89 THR A CA 1
ATOM 669 C C . THR A 1 89 ? -41.654 -8.927 72.919 1.00 74.25 89 THR A C 1
ATOM 671 O O . THR A 1 89 ? -40.970 -8.868 71.899 1.00 74.25 89 THR A O 1
ATOM 674 N N . ASP A 1 90 ? -42.552 -7.992 73.228 1.00 73.25 90 ASP A N 1
ATOM 675 C CA . ASP A 1 90 ? -42.856 -6.828 72.393 1.00 73.25 90 ASP A CA 1
ATOM 676 C C . ASP A 1 90 ? -41.641 -5.909 72.236 1.00 73.25 90 ASP A C 1
ATOM 678 O O . ASP A 1 90 ? -41.347 -5.441 71.135 1.00 73.25 90 ASP A O 1
ATOM 682 N N . LEU A 1 91 ? -40.871 -5.701 73.310 1.00 75.00 91 LEU A N 1
ATOM 683 C CA . LEU A 1 91 ? -39.617 -4.951 73.251 1.00 75.00 91 LEU A CA 1
ATOM 684 C C . LEU A 1 91 ? -38.579 -5.652 72.360 1.00 75.00 91 LEU A C 1
ATOM 686 O O . LEU A 1 91 ? -37.922 -5.001 71.541 1.00 75.00 91 LEU A O 1
ATOM 690 N N . ALA A 1 92 ? -38.430 -6.973 72.496 1.00 66.88 92 ALA A N 1
ATOM 691 C CA . ALA A 1 92 ? -37.535 -7.761 71.654 1.00 66.88 92 ALA A CA 1
ATOM 692 C C . ALA A 1 92 ? -37.962 -7.708 70.177 1.00 66.88 92 ALA A C 1
ATOM 694 O O . ALA A 1 92 ? -37.121 -7.465 69.310 1.00 66.88 92 ALA A O 1
ATOM 695 N N . LEU A 1 93 ? -39.261 -7.840 69.888 1.00 70.12 93 LEU A N 1
ATOM 696 C CA . LEU A 1 93 ? -39.825 -7.725 68.541 1.00 70.12 93 LEU A CA 1
ATOM 697 C C . LEU A 1 93 ? -39.635 -6.327 67.953 1.00 70.12 93 LEU A C 1
ATOM 699 O O . LEU A 1 93 ? -39.193 -6.208 66.812 1.00 70.12 93 LEU A O 1
ATOM 703 N N . ALA A 1 94 ? -39.888 -5.265 68.720 1.00 73.38 94 ALA A N 1
ATOM 704 C CA . ALA A 1 94 ? -39.667 -3.893 68.270 1.00 73.38 94 ALA A CA 1
ATOM 705 C C . ALA A 1 94 ? -38.188 -3.645 67.935 1.00 73.38 94 ALA A C 1
ATOM 707 O O . ALA A 1 94 ? -37.860 -2.973 66.951 1.00 73.38 94 ALA A O 1
ATOM 708 N N . ARG A 1 95 ? -37.275 -4.237 68.712 1.00 72.31 95 ARG A N 1
ATOM 709 C CA . ARG A 1 95 ? -35.831 -4.147 68.481 1.00 72.31 95 ARG A CA 1
ATOM 710 C C . ARG A 1 95 ? -35.382 -4.943 67.257 1.00 72.31 95 ARG A C 1
ATOM 712 O O . ARG A 1 95 ? -34.630 -4.408 66.445 1.00 72.31 95 ARG A O 1
ATOM 719 N N . VAL A 1 96 ? -35.885 -6.164 67.068 1.00 75.62 96 VAL A N 1
ATOM 720 C CA . VAL A 1 96 ? -35.656 -6.955 65.846 1.00 75.62 96 VAL A CA 1
ATOM 721 C C . VAL A 1 96 ? -36.206 -6.219 64.625 1.00 75.62 96 VAL A C 1
ATOM 723 O O . VAL A 1 96 ? -35.494 -6.071 63.638 1.00 75.62 96 VAL A O 1
ATOM 726 N N . ALA A 1 97 ? -37.413 -5.656 64.704 1.00 75.88 97 ALA A N 1
ATOM 727 C CA . ALA A 1 97 ? -38.005 -4.857 63.632 1.00 75.88 97 ALA A CA 1
ATOM 728 C C . ALA A 1 97 ? -37.193 -3.587 63.317 1.00 75.88 97 ALA A C 1
ATOM 730 O O . ALA A 1 97 ? -37.176 -3.120 62.179 1.00 75.88 97 ALA A O 1
ATOM 731 N N . THR A 1 98 ? -36.513 -3.011 64.311 1.00 82.44 98 THR A N 1
ATOM 732 C CA . THR A 1 98 ? -35.614 -1.861 64.121 1.00 82.44 98 THR A CA 1
ATOM 733 C C . THR A 1 98 ? -34.318 -2.287 63.430 1.00 82.44 98 THR A C 1
ATOM 735 O O . THR A 1 98 ? -33.908 -1.652 62.462 1.00 82.44 98 THR A O 1
ATOM 738 N N . HIS A 1 99 ? -33.710 -3.401 63.848 1.00 71.31 99 HIS A N 1
ATOM 739 C CA . HIS A 1 99 ? -32.531 -3.956 63.177 1.00 71.31 99 HIS A CA 1
ATOM 740 C C . HIS A 1 99 ? -32.826 -4.437 61.750 1.00 71.31 99 HIS A C 1
ATOM 742 O O . HIS A 1 99 ? -32.003 -4.227 60.862 1.00 71.31 99 HIS A O 1
ATOM 748 N N . LEU A 1 100 ? -34.000 -5.019 61.494 1.00 76.81 100 LEU A N 1
ATOM 749 C CA . LEU A 1 100 ? -34.430 -5.406 60.147 1.00 76.81 100 LEU A CA 1
ATOM 750 C C . LEU A 1 100 ? -34.641 -4.191 59.237 1.00 76.81 100 LEU A C 1
ATOM 752 O O . LEU A 1 100 ? -34.236 -4.225 58.081 1.00 76.81 100 LEU A O 1
ATOM 756 N N . ARG A 1 101 ? -35.215 -3.097 59.755 1.00 81.25 101 ARG A N 1
ATOM 757 C CA . ARG A 1 101 ? -35.314 -1.836 59.001 1.00 81.25 101 ARG A CA 1
ATOM 758 C C . ARG A 1 101 ? -33.936 -1.271 58.671 1.00 81.25 101 ARG A C 1
ATOM 760 O O . ARG A 1 101 ? -33.654 -1.030 57.509 1.00 81.25 101 ARG A O 1
ATOM 767 N N . TYR A 1 102 ? -33.046 -1.188 59.658 1.00 82.75 102 TYR A N 1
ATOM 768 C CA . TYR A 1 102 ? -31.680 -0.708 59.441 1.00 82.75 102 TYR A CA 1
ATOM 769 C C . TYR A 1 102 ? -30.895 -1.557 58.426 1.00 82.75 102 TYR A C 1
ATOM 771 O O . TYR A 1 102 ? -30.213 -1.022 57.557 1.00 82.75 102 TYR A O 1
ATOM 779 N N . THR A 1 103 ? -30.989 -2.887 58.515 1.00 76.19 103 THR A N 1
ATOM 780 C CA . THR A 1 103 ? -30.313 -3.793 57.568 1.00 76.19 103 THR A CA 1
ATOM 781 C C . THR A 1 103 ? -30.899 -3.703 56.164 1.00 76.19 103 THR A C 1
ATOM 783 O O . THR A 1 103 ? -30.138 -3.745 55.201 1.00 76.19 103 THR A O 1
ATOM 786 N N . ARG A 1 104 ? -32.219 -3.520 56.039 1.00 80.75 104 ARG A N 1
ATOM 787 C CA . ARG A 1 104 ? -32.871 -3.236 54.759 1.00 80.75 104 ARG A CA 1
ATOM 788 C C . ARG A 1 104 ? -32.383 -1.919 54.158 1.00 80.75 104 ARG A C 1
ATOM 790 O O . ARG A 1 104 ? -31.966 -1.924 53.008 1.00 80.75 104 ARG A O 1
ATOM 797 N N . ASP A 1 105 ? -32.362 -0.836 54.931 1.00 85.88 105 ASP A N 1
ATOM 798 C CA . ASP A 1 105 ? -31.909 0.475 54.450 1.00 85.88 105 ASP A CA 1
ATOM 799 C C . ASP A 1 105 ? -30.441 0.424 53.986 1.00 85.88 105 ASP A C 1
ATOM 801 O O . ASP A 1 105 ? -30.080 1.004 52.962 1.00 85.88 105 ASP A O 1
ATOM 805 N N . LEU A 1 106 ? -29.592 -0.325 54.702 1.00 79.50 106 LEU A N 1
ATOM 806 C CA . LEU A 1 106 ? -28.200 -0.548 54.310 1.00 79.50 106 LEU A CA 1
ATOM 807 C C . LEU A 1 106 ? -28.090 -1.368 53.013 1.00 79.50 106 LEU A C 1
ATOM 809 O O . LEU A 1 106 ? -27.260 -1.046 52.167 1.00 79.50 106 LEU A O 1
ATOM 813 N N . ALA A 1 107 ? -28.915 -2.406 52.848 1.00 76.06 107 ALA A N 1
ATOM 814 C CA . ALA A 1 107 ? -28.961 -3.215 51.629 1.00 76.06 107 ALA A CA 1
ATOM 815 C C . ALA A 1 107 ? -29.460 -2.412 50.413 1.00 76.06 107 ALA A C 1
ATOM 817 O O . ALA A 1 107 ? -28.927 -2.555 49.314 1.00 76.06 107 ALA A O 1
ATOM 818 N N . ASP A 1 108 ? -30.442 -1.532 50.610 1.00 86.38 108 ASP A N 1
ATOM 819 C CA . ASP A 1 108 ? -30.953 -0.654 49.557 1.00 86.38 108 ASP A CA 1
ATOM 820 C C . ASP A 1 108 ? -29.890 0.388 49.148 1.00 86.38 108 ASP A C 1
ATOM 822 O O . ASP A 1 108 ? -29.679 0.636 47.957 1.00 86.38 108 ASP A O 1
ATOM 826 N N . ALA A 1 109 ? -29.149 0.947 50.114 1.00 85.75 109 ALA A N 1
ATOM 827 C CA . ALA A 1 109 ? -28.042 1.866 49.847 1.00 85.75 109 ALA A CA 1
ATOM 828 C C . ALA A 1 109 ? -26.878 1.191 49.099 1.00 85.75 109 ALA A C 1
ATOM 830 O O . ALA A 1 109 ? -26.349 1.762 48.143 1.00 85.75 109 ALA A O 1
ATOM 831 N N . THR A 1 110 ? -26.492 -0.032 49.481 1.00 85.25 110 THR A N 1
ATOM 832 C CA . THR A 1 110 ? -25.435 -0.773 48.772 1.00 85.25 110 THR A CA 1
ATOM 833 C C . THR A 1 110 ? -25.864 -1.175 47.364 1.00 85.25 110 THR A C 1
ATOM 835 O O . THR A 1 110 ? -25.054 -1.079 46.444 1.00 85.25 110 THR A O 1
ATOM 838 N N . ALA A 1 111 ? -27.130 -1.551 47.158 1.00 83.69 111 ALA A N 1
ATOM 839 C CA . ALA A 1 111 ? -27.665 -1.835 45.828 1.00 83.69 111 ALA A CA 1
ATOM 840 C C . ALA A 1 111 ? -27.648 -0.594 44.917 1.00 83.69 111 ALA A C 1
ATOM 842 O O . ALA A 1 111 ? -27.343 -0.706 43.728 1.00 83.69 111 ALA A O 1
ATOM 843 N N . LEU A 1 112 ? -27.942 0.594 45.458 1.00 89.88 112 LEU A N 1
ATOM 844 C CA . LEU A 1 112 ? -27.847 1.850 44.710 1.00 89.88 112 LEU A CA 1
ATOM 845 C C . LEU A 1 112 ? -26.401 2.160 44.299 1.00 89.88 112 LEU A C 1
ATOM 847 O O . LEU A 1 112 ? -26.164 2.512 43.145 1.00 89.88 112 LEU A O 1
ATOM 851 N N . GLU A 1 113 ? -25.439 2.004 45.209 1.00 87.25 113 GLU A N 1
ATOM 852 C CA . GLU A 1 113 ? -24.019 2.207 44.891 1.00 87.25 113 GLU A CA 1
ATOM 853 C C . GLU A 1 113 ? -23.504 1.190 43.865 1.00 87.25 113 GLU A C 1
ATOM 855 O O . GLU A 1 113 ? -22.783 1.557 42.942 1.00 87.25 113 GLU A O 1
ATOM 860 N N . GLN A 1 114 ? -23.933 -0.073 43.944 1.00 87.19 114 GLN A N 1
ATOM 861 C CA . GLN A 1 114 ? -23.607 -1.076 42.925 1.00 87.19 114 GLN A CA 1
ATOM 862 C C . GLN A 1 114 ? -24.144 -0.700 41.541 1.00 87.19 114 GLN A C 1
ATOM 864 O O . GLN A 1 114 ? -23.437 -0.884 40.553 1.00 87.19 114 GLN A O 1
ATOM 869 N N . ARG A 1 115 ? -25.358 -0.139 41.459 1.00 90.00 115 ARG A N 1
ATOM 870 C CA . ARG A 1 115 ? -25.909 0.369 40.192 1.00 90.00 115 ARG A CA 1
ATOM 871 C C . ARG A 1 115 ? -25.093 1.540 39.656 1.00 90.00 115 ARG A C 1
ATOM 873 O O . ARG A 1 115 ? -24.697 1.501 38.503 1.00 90.00 115 ARG A O 1
ATOM 880 N N . ARG A 1 116 ? -24.746 2.516 40.501 1.00 90.31 116 ARG A N 1
ATOM 881 C CA . ARG A 1 116 ? -23.882 3.644 40.103 1.00 90.31 116 ARG A CA 1
ATOM 882 C C . ARG A 1 116 ? -22.525 3.173 39.583 1.00 90.31 116 ARG A C 1
ATOM 884 O O . ARG A 1 116 ? -22.037 3.696 38.589 1.00 90.31 116 ARG A O 1
ATOM 891 N N . LEU A 1 117 ? -21.916 2.183 40.240 1.00 90.69 117 LEU A N 1
ATOM 892 C CA . LEU A 1 117 ? -20.660 1.586 39.781 1.00 90.69 117 LEU A CA 1
ATOM 893 C C . LEU A 1 117 ? -20.825 0.852 38.447 1.00 90.69 117 LEU A C 1
ATOM 895 O O . LEU A 1 117 ? -19.925 0.933 37.614 1.00 90.69 117 LEU A O 1
ATOM 899 N N . ALA A 1 118 ? -21.952 0.169 38.232 1.00 90.75 118 ALA A N 1
ATOM 900 C CA . ALA A 1 118 ? -22.264 -0.460 36.952 1.00 90.75 118 ALA A CA 1
ATOM 901 C C . ALA A 1 118 ? -22.425 0.585 35.836 1.00 90.75 118 ALA A C 1
ATOM 903 O O . ALA A 1 118 ? -21.793 0.435 34.794 1.00 90.75 118 ALA A O 1
ATOM 904 N N . ASP A 1 119 ? -23.156 1.675 36.087 1.00 91.31 119 ASP A N 1
ATOM 905 C CA . ASP A 1 119 ? -23.338 2.776 35.131 1.00 91.31 119 ASP A CA 1
ATOM 906 C C . ASP A 1 119 ? -21.989 3.430 34.767 1.00 91.31 119 ASP A C 1
ATOM 908 O O . ASP A 1 119 ? -21.700 3.702 33.602 1.00 91.31 119 ASP A O 1
ATOM 912 N N . VAL A 1 120 ? -21.114 3.649 35.759 1.00 92.19 120 VAL A N 1
ATOM 913 C CA . VAL A 1 120 ? -19.757 4.176 35.529 1.00 92.19 120 VAL A CA 1
ATOM 914 C C . VAL A 1 120 ? -18.905 3.185 34.736 1.00 92.19 120 VAL A C 1
ATOM 916 O O . VAL A 1 120 ? -18.172 3.599 33.838 1.00 92.19 120 VAL A O 1
ATOM 919 N N . ALA A 1 121 ? -18.981 1.889 35.043 1.00 91.25 121 ALA A N 1
ATOM 920 C CA . ALA A 1 121 ? -18.250 0.861 34.308 1.00 91.25 121 ALA A CA 1
ATOM 921 C C . ALA A 1 121 ? -18.712 0.770 32.845 1.00 91.25 121 ALA A C 1
ATOM 923 O O . ALA A 1 121 ? -17.877 0.629 31.951 1.00 91.25 121 ALA A O 1
ATOM 924 N N . GLU A 1 122 ? -20.015 0.902 32.592 1.00 93.88 122 GLU A N 1
ATOM 925 C CA . GLU A 1 122 ? -20.587 0.951 31.247 1.00 93.88 122 GLU A CA 1
ATOM 926 C C . GLU A 1 122 ? -20.100 2.185 30.477 1.00 93.88 122 GLU A C 1
ATOM 928 O O . GLU A 1 122 ? -19.543 2.041 29.387 1.00 93.88 122 GLU A O 1
ATOM 933 N N . ALA A 1 123 ? -20.190 3.376 31.079 1.00 92.94 123 ALA A N 1
ATOM 934 C CA . ALA A 1 123 ? -19.701 4.617 30.477 1.00 92.94 123 ALA A CA 1
ATOM 935 C C . ALA A 1 123 ? -18.189 4.574 30.185 1.00 92.94 123 ALA A C 1
ATOM 937 O O . ALA A 1 123 ? -17.736 5.031 29.134 1.00 92.94 123 ALA A O 1
ATOM 938 N N . LEU A 1 124 ? -17.390 3.983 31.082 1.00 92.44 124 LEU A N 1
ATOM 939 C CA . LEU A 1 124 ? -15.963 3.747 30.845 1.00 92.44 124 LEU A CA 1
ATOM 940 C C . LEU A 1 124 ? -15.737 2.766 29.689 1.00 92.44 124 LEU A C 1
ATOM 942 O O . LEU A 1 124 ? -14.856 2.994 28.864 1.00 92.44 124 LEU A O 1
ATOM 946 N N . GLY A 1 125 ? -16.536 1.702 29.597 1.00 93.38 125 GLY A N 1
ATOM 947 C CA . GLY A 1 125 ? -16.472 0.742 28.496 1.00 93.38 125 GLY A CA 1
ATOM 948 C C . GLY A 1 125 ? -16.840 1.352 27.139 1.00 93.38 125 GLY A C 1
ATOM 949 O O . GLY A 1 125 ? -16.250 0.995 26.120 1.00 93.38 125 GLY A O 1
ATOM 950 N N . GLU A 1 126 ? -17.795 2.280 27.098 1.00 95.00 126 GLU A N 1
ATOM 951 C CA . GLU A 1 126 ? -18.103 3.080 25.905 1.00 95.00 126 GLU A CA 1
ATOM 952 C C . GLU A 1 126 ? -16.960 4.026 25.539 1.00 95.00 126 GLU A C 1
ATOM 954 O O . GLU A 1 126 ? -16.551 4.080 24.378 1.00 95.00 126 GLU A O 1
ATOM 959 N N . TYR A 1 127 ? -16.399 4.724 26.527 1.00 91.38 127 TYR A N 1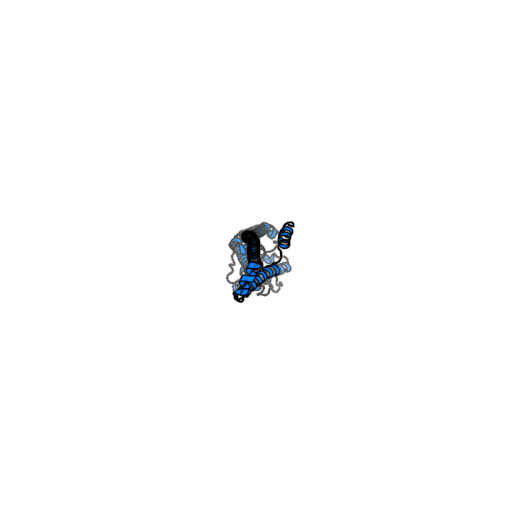
ATOM 960 C CA . TYR A 1 127 ? -15.288 5.644 26.313 1.00 91.38 127 TYR A CA 1
ATOM 961 C C . TYR A 1 127 ? -14.036 4.932 25.784 1.00 91.38 127 TYR A C 1
ATOM 963 O O . TYR A 1 127 ? -13.426 5.405 24.828 1.00 91.38 127 TYR A O 1
ATOM 971 N N . ILE A 1 128 ? -13.681 3.771 26.348 1.00 93.94 128 ILE A N 1
ATOM 972 C CA . ILE A 1 128 ? -12.549 2.957 25.877 1.00 93.94 128 ILE A CA 1
ATOM 973 C C . ILE A 1 128 ? -12.758 2.546 24.417 1.00 93.94 128 ILE A C 1
ATOM 975 O O . ILE A 1 128 ? -11.864 2.756 23.603 1.00 93.94 128 ILE A O 1
ATOM 979 N N . ARG A 1 129 ? -13.952 2.056 24.054 1.00 94.25 129 ARG A N 1
ATOM 980 C CA . ARG A 1 129 ? -14.268 1.697 22.660 1.00 94.25 129 ARG A CA 1
ATOM 981 C C . ARG A 1 129 ? -14.135 2.889 21.712 1.00 94.25 129 ARG A C 1
ATOM 983 O O . ARG A 1 129 ? -13.517 2.762 20.659 1.00 94.25 129 ARG A O 1
ATOM 990 N N . ALA A 1 130 ? -14.650 4.054 22.100 1.00 92.31 130 ALA A N 1
ATOM 991 C CA . ALA A 1 130 ? -14.513 5.274 21.307 1.00 92.31 130 ALA A CA 1
ATOM 992 C C . ALA A 1 130 ? -13.041 5.707 21.155 1.00 92.31 130 ALA A C 1
ATOM 994 O O . ALA A 1 130 ? -12.631 6.171 20.087 1.00 92.31 130 ALA A O 1
ATOM 995 N N . CYS A 1 131 ? -12.228 5.542 22.204 1.00 91.75 131 CYS A N 1
ATOM 996 C CA . CYS A 1 131 ? -10.788 5.771 22.139 1.00 91.75 131 CYS A CA 1
ATOM 997 C C . CYS A 1 131 ? -10.093 4.789 21.188 1.00 91.75 131 CYS A C 1
ATOM 999 O O . CYS A 1 131 ? -9.307 5.241 20.356 1.00 91.75 131 CYS A O 1
ATOM 1001 N N . ASP A 1 132 ? -10.399 3.495 21.261 1.00 94.19 132 ASP A N 1
ATOM 1002 C CA . ASP A 1 132 ? -9.807 2.465 20.399 1.00 94.19 132 ASP A CA 1
ATOM 1003 C C . ASP A 1 132 ? -10.132 2.713 18.920 1.00 94.19 132 ASP A C 1
ATOM 1005 O O . ASP A 1 132 ? -9.238 2.709 18.071 1.00 94.19 132 ASP A O 1
ATOM 1009 N N . GLU A 1 133 ? -11.392 3.028 18.605 1.00 94.75 133 GLU A N 1
ATOM 1010 C CA . GLU A 1 133 ? -11.809 3.414 17.252 1.00 94.75 133 GLU A CA 1
ATOM 1011 C C . GLU A 1 133 ? -11.042 4.647 16.761 1.00 94.75 133 GLU A C 1
ATOM 1013 O O . GLU A 1 133 ? -10.557 4.693 15.625 1.00 94.75 133 GLU A O 1
ATOM 1018 N N . ARG A 1 134 ? -10.880 5.654 17.628 1.00 94.12 134 ARG A N 1
ATOM 1019 C CA . ARG A 1 134 ? -10.147 6.873 17.283 1.00 94.12 134 ARG A CA 1
ATOM 1020 C C . ARG A 1 134 ? -8.663 6.603 17.048 1.00 94.12 134 ARG A C 1
ATOM 1022 O O . ARG A 1 134 ? -8.098 7.183 16.119 1.00 94.12 134 ARG A O 1
ATOM 1029 N N . ILE A 1 135 ? -8.045 5.746 17.859 1.00 94.88 135 ILE A N 1
ATOM 1030 C CA . ILE A 1 135 ? -6.646 5.332 17.708 1.00 94.88 135 ILE A CA 1
ATOM 1031 C C . ILE A 1 135 ? -6.466 4.595 16.380 1.00 94.88 135 ILE A C 1
ATOM 1033 O O . ILE A 1 135 ? -5.601 4.990 15.602 1.00 94.88 135 ILE A O 1
ATOM 1037 N N . ALA A 1 136 ? -7.330 3.631 16.055 1.00 94.88 136 ALA A N 1
ATOM 1038 C CA . ALA A 1 136 ? -7.256 2.887 14.798 1.00 94.88 136 ALA A CA 1
ATOM 1039 C C . ALA A 1 136 ? -7.337 3.807 13.562 1.00 94.88 136 ALA A C 1
ATOM 1041 O O . ALA A 1 136 ? -6.556 3.667 12.618 1.00 94.88 136 ALA A O 1
ATOM 1042 N N . VAL A 1 137 ? -8.228 4.808 13.582 1.00 95.06 137 VAL A N 1
ATOM 1043 C CA . VAL A 1 137 ? -8.328 5.818 12.510 1.00 95.06 137 VAL A CA 1
ATOM 1044 C C . VAL A 1 137 ? -7.041 6.641 12.388 1.00 95.06 137 VAL A C 1
ATOM 1046 O O . VAL A 1 137 ? -6.579 6.912 11.277 1.00 95.06 137 VAL A O 1
ATOM 1049 N N . LEU A 1 138 ? -6.451 7.051 13.514 1.00 94.44 138 LEU A N 1
ATOM 1050 C CA . LEU A 1 138 ? -5.209 7.826 13.523 1.00 94.44 138 LEU A CA 1
ATOM 1051 C C . LEU A 1 138 ? -4.009 6.999 13.051 1.00 94.44 138 LEU A C 1
ATOM 1053 O O . LEU A 1 138 ? -3.167 7.521 12.324 1.00 94.44 138 LEU A O 1
ATOM 1057 N N . GLU A 1 139 ? -3.941 5.721 13.412 1.00 96.62 139 GLU A N 1
ATOM 1058 C CA . GLU A 1 139 ? -2.907 4.797 12.945 1.00 96.62 139 GLU A CA 1
ATOM 1059 C C . GLU A 1 139 ? -3.007 4.555 11.438 1.00 96.62 139 GLU A C 1
ATOM 1061 O O . GLU A 1 139 ? -1.998 4.633 10.735 1.00 96.62 139 GLU A O 1
ATOM 1066 N N . GLN A 1 140 ? -4.220 4.353 10.916 1.00 95.31 140 GLN A N 1
ATOM 1067 C CA . GLN A 1 140 ? -4.448 4.224 9.478 1.00 95.31 140 GLN A CA 1
ATOM 1068 C C . GLN A 1 140 ? -4.049 5.503 8.728 1.00 95.31 140 GLN A C 1
ATOM 1070 O O . GLN A 1 140 ? -3.390 5.440 7.685 1.00 95.31 140 GLN A O 1
ATOM 1075 N N . TRP A 1 141 ? -4.413 6.672 9.264 1.00 96.25 141 TRP A N 1
ATOM 1076 C CA . TRP A 1 141 ? -4.024 7.958 8.690 1.00 96.25 141 TRP A CA 1
ATOM 1077 C C . TRP A 1 141 ? -2.505 8.153 8.711 1.00 96.25 141 TRP A C 1
ATOM 1079 O O . TRP A 1 141 ? -1.921 8.514 7.689 1.00 96.25 141 TRP A O 1
ATOM 1089 N N . ARG A 1 142 ? -1.845 7.846 9.834 1.00 97.06 142 ARG A N 1
ATOM 1090 C CA . ARG A 1 142 ? -0.384 7.896 9.956 1.00 97.06 142 ARG A CA 1
ATOM 1091 C C . ARG A 1 142 ? 0.288 6.986 8.931 1.00 97.06 142 ARG A C 1
ATOM 1093 O O . ARG A 1 142 ? 1.166 7.445 8.211 1.00 97.06 142 ARG A O 1
ATOM 1100 N N . ALA A 1 143 ? -0.157 5.736 8.809 1.00 95.75 143 ALA A N 1
ATOM 1101 C CA . ALA A 1 143 ? 0.390 4.793 7.837 1.00 95.75 143 ALA A CA 1
ATOM 1102 C C . ALA A 1 143 ? 0.244 5.298 6.389 1.00 95.75 143 ALA A C 1
ATOM 1104 O O . ALA A 1 143 ? 1.153 5.128 5.574 1.00 95.75 143 ALA A O 1
ATOM 1105 N N . SER A 1 144 ? -0.875 5.957 6.068 1.00 95.69 144 SER A N 1
ATOM 1106 C CA . SER A 1 144 ? -1.085 6.599 4.766 1.00 95.69 144 SER A CA 1
ATOM 1107 C C . SER A 1 144 ? -0.111 7.761 4.525 1.00 95.69 144 SER A C 1
ATOM 1109 O O . SER A 1 144 ? 0.441 7.873 3.428 1.00 95.69 144 SER A O 1
ATOM 1111 N N . VAL A 1 145 ? 0.128 8.607 5.531 1.00 96.94 145 VAL A N 1
ATOM 1112 C CA . VAL A 1 145 ? 1.082 9.724 5.440 1.00 96.94 145 VAL A CA 1
ATOM 1113 C C . VAL A 1 145 ? 2.514 9.213 5.294 1.00 96.94 145 VAL A C 1
ATOM 1115 O O . VAL A 1 145 ? 3.222 9.669 4.398 1.00 96.94 145 VAL A O 1
ATOM 1118 N N . ASP A 1 146 ? 2.919 8.236 6.104 1.00 97.94 146 ASP A N 1
ATOM 1119 C CA . ASP A 1 146 ? 4.259 7.641 6.056 1.00 97.94 146 ASP A CA 1
ATOM 1120 C C . ASP A 1 146 ? 4.527 7.004 4.683 1.00 97.94 146 ASP A C 1
ATOM 1122 O O . ASP A 1 146 ? 5.592 7.195 4.092 1.00 97.94 146 ASP A O 1
ATOM 1126 N N . LEU A 1 147 ? 3.534 6.308 4.115 1.00 97.56 147 LEU A N 1
ATOM 1127 C CA . LEU A 1 147 ? 3.645 5.729 2.777 1.00 97.56 147 LEU A CA 1
ATOM 1128 C C . LEU A 1 147 ? 3.783 6.801 1.687 1.00 97.56 147 LEU A C 1
ATOM 1130 O O . LEU A 1 147 ? 4.571 6.628 0.753 1.00 97.56 147 LEU A O 1
ATOM 1134 N N . ARG A 1 148 ? 3.039 7.907 1.802 1.00 97.69 148 ARG A N 1
ATOM 1135 C CA . ARG A 1 148 ? 3.154 9.043 0.883 1.00 97.69 148 ARG A CA 1
ATOM 1136 C C . ARG A 1 148 ? 4.538 9.685 0.959 1.00 97.69 148 ARG A C 1
ATOM 1138 O O . ARG A 1 148 ? 5.138 9.906 -0.088 1.00 97.69 148 ARG A O 1
ATOM 1145 N N . LEU A 1 149 ? 5.037 9.964 2.165 1.00 97.69 149 LEU A N 1
ATOM 1146 C CA . LEU A 1 149 ? 6.363 10.557 2.368 1.00 97.69 149 LEU A CA 1
ATOM 1147 C C . LEU A 1 149 ? 7.458 9.655 1.796 1.00 97.69 149 LEU A C 1
ATOM 1149 O O . LEU A 1 149 ? 8.282 10.119 1.016 1.00 97.69 149 LEU A O 1
ATOM 1153 N N . ALA A 1 150 ? 7.392 8.348 2.058 1.00 97.81 150 ALA A N 1
ATOM 1154 C CA . ALA A 1 150 ? 8.331 7.392 1.480 1.00 97.81 150 ALA A CA 1
ATOM 1155 C C . ALA A 1 150 ? 8.282 7.373 -0.061 1.00 97.81 150 ALA A C 1
ATOM 1157 O O . ALA A 1 150 ? 9.317 7.258 -0.719 1.00 97.81 150 ALA A O 1
ATOM 1158 N N . ALA A 1 151 ? 7.093 7.490 -0.664 1.00 97.69 151 ALA A N 1
ATOM 1159 C CA . ALA A 1 151 ? 6.961 7.602 -2.115 1.00 97.69 151 ALA A CA 1
ATOM 1160 C C . ALA A 1 151 ? 7.551 8.920 -2.651 1.00 97.69 151 ALA A C 1
ATOM 1162 O O . ALA A 1 151 ? 8.196 8.909 -3.700 1.00 97.69 151 ALA A O 1
ATOM 1163 N N . ASP A 1 152 ? 7.360 10.030 -1.936 1.00 97.31 152 ASP A N 1
ATOM 1164 C CA . ASP A 1 152 ? 7.923 11.336 -2.280 1.00 97.31 152 ASP A CA 1
ATOM 1165 C C . ASP A 1 152 ? 9.461 11.334 -2.199 1.00 97.31 152 ASP A C 1
ATOM 1167 O O . ASP A 1 152 ? 10.112 11.796 -3.139 1.00 97.31 152 ASP A O 1
ATOM 1171 N N . ASP A 1 153 ? 10.047 10.730 -1.162 1.00 97.44 153 ASP A N 1
ATOM 1172 C CA . ASP A 1 153 ? 11.502 10.591 -0.994 1.00 97.44 153 ASP A CA 1
ATOM 1173 C C . ASP A 1 153 ? 12.133 9.766 -2.124 1.00 97.44 153 ASP A C 1
ATOM 1175 O O . ASP A 1 153 ? 13.156 10.136 -2.710 1.00 97.44 153 ASP A O 1
ATOM 1179 N N . VAL A 1 154 ? 11.484 8.657 -2.494 1.00 96.56 154 VAL A N 1
ATOM 1180 C CA . VAL A 1 154 ? 11.906 7.819 -3.622 1.00 96.56 154 VAL A CA 1
ATOM 1181 C C . VAL A 1 154 ? 11.869 8.618 -4.929 1.00 96.56 154 VAL A C 1
ATOM 1183 O O . VAL A 1 154 ? 12.819 8.549 -5.716 1.00 96.56 154 VAL A O 1
ATOM 1186 N N . LEU A 1 155 ? 10.824 9.414 -5.169 1.00 96.62 155 LEU A N 1
ATOM 1187 C CA . LEU A 1 155 ? 10.755 10.275 -6.353 1.00 96.62 155 LEU A CA 1
ATOM 1188 C C . LEU A 1 155 ? 11.818 11.384 -6.335 1.00 96.62 155 LEU A C 1
ATOM 1190 O O . LEU A 1 155 ? 12.420 11.648 -7.376 1.00 96.62 155 LEU A O 1
ATOM 1194 N N . ALA A 1 156 ? 12.107 11.986 -5.180 1.00 95.75 156 ALA A N 1
ATOM 1195 C CA . ALA A 1 156 ? 13.148 13.006 -5.044 1.00 95.75 156 ALA A CA 1
ATOM 1196 C C . ALA A 1 156 ? 14.549 12.458 -5.380 1.00 95.75 156 ALA A C 1
ATOM 1198 O O . ALA A 1 156 ? 15.345 13.129 -6.036 1.00 95.75 156 ALA A O 1
ATOM 1199 N N . GLY A 1 157 ? 14.834 11.206 -5.006 1.00 93.56 157 GLY A N 1
ATOM 1200 C CA . GLY A 1 157 ? 16.099 10.529 -5.316 1.00 93.56 157 GLY A CA 1
ATOM 1201 C C . GLY A 1 157 ? 16.210 9.964 -6.739 1.00 93.56 157 GLY A C 1
ATOM 1202 O O . GLY A 1 157 ? 17.225 9.347 -7.076 1.00 93.56 157 GLY A O 1
ATOM 1203 N N . LEU A 1 158 ? 15.183 10.111 -7.583 1.00 93.31 158 LEU A N 1
ATOM 1204 C CA . LEU A 1 158 ? 15.121 9.432 -8.880 1.00 93.31 158 LEU A CA 1
ATOM 1205 C C . LEU A 1 158 ? 16.202 9.904 -9.859 1.00 93.31 158 LEU A C 1
ATOM 1207 O O . LEU A 1 158 ? 16.783 9.075 -10.552 1.00 93.31 158 LEU A O 1
ATOM 1211 N N . GLY A 1 159 ? 16.516 11.203 -9.885 1.00 89.50 159 GLY A N 1
ATOM 1212 C CA . GLY A 1 159 ? 17.556 11.759 -10.760 1.00 89.50 159 GLY A CA 1
ATOM 1213 C C . GLY A 1 159 ? 18.947 11.197 -10.451 1.00 89.50 159 GLY A C 1
ATOM 1214 O O . GLY A 1 159 ? 19.651 10.737 -11.349 1.00 89.50 159 GLY A O 1
ATOM 1215 N N . SER A 1 160 ? 19.319 11.144 -9.169 1.00 90.19 160 SER A N 1
ATOM 1216 C CA . SER A 1 160 ? 20.590 10.552 -8.728 1.00 90.19 160 SER A CA 1
ATOM 1217 C C . SER A 1 160 ? 20.678 9.063 -9.073 1.00 90.19 160 SER A C 1
ATOM 1219 O O . SER A 1 160 ? 21.713 8.605 -9.554 1.00 90.19 160 SER A O 1
ATOM 1221 N N . ARG A 1 161 ? 19.580 8.313 -8.896 1.00 87.69 161 ARG A N 1
ATOM 1222 C CA . ARG A 1 161 ? 19.511 6.894 -9.284 1.00 87.69 161 ARG A CA 1
ATOM 1223 C C . ARG A 1 161 ? 19.584 6.697 -10.794 1.00 87.69 161 ARG A C 1
ATOM 1225 O O . ARG A 1 161 ? 20.312 5.818 -11.240 1.00 87.69 161 ARG A O 1
ATOM 1232 N N . ALA A 1 162 ? 18.908 7.537 -11.579 1.00 88.62 162 ALA A N 1
ATOM 1233 C CA . ALA A 1 162 ? 18.997 7.511 -13.037 1.00 88.62 162 ALA A CA 1
ATOM 1234 C C . ALA A 1 162 ? 20.444 7.722 -13.500 1.00 88.62 162 ALA A C 1
ATOM 1236 O O . ALA A 1 162 ? 20.943 6.950 -14.311 1.00 88.62 162 ALA A O 1
ATOM 1237 N N . LYS A 1 163 ? 21.144 8.718 -12.939 1.00 87.56 163 LYS A N 1
ATOM 1238 C CA . LYS A 1 163 ? 22.558 8.988 -13.247 1.00 87.56 163 LYS A CA 1
ATOM 1239 C C . LYS A 1 163 ? 23.464 7.810 -12.898 1.00 87.56 163 LYS A C 1
ATOM 1241 O O . LYS A 1 163 ? 24.298 7.432 -13.712 1.00 87.56 163 LYS A O 1
ATOM 1246 N N . ALA A 1 164 ? 23.284 7.218 -11.717 1.00 84.81 164 ALA A N 1
ATOM 1247 C CA . ALA A 1 164 ? 24.063 6.057 -11.290 1.00 84.81 164 ALA A CA 1
ATOM 1248 C C . ALA A 1 164 ? 23.777 4.808 -12.148 1.00 84.81 164 ALA A C 1
ATOM 1250 O O . ALA A 1 164 ? 24.690 4.044 -12.447 1.00 84.81 164 ALA A O 1
ATOM 1251 N N . GLY A 1 165 ? 22.521 4.611 -12.562 1.00 77.69 165 GLY A N 1
ATOM 1252 C CA . GLY A 1 165 ? 22.078 3.468 -13.366 1.00 77.69 165 GLY A CA 1
ATOM 1253 C C . GLY A 1 165 ? 22.348 3.593 -14.870 1.00 77.69 165 GLY A C 1
ATOM 1254 O O . GLY A 1 165 ? 22.405 2.582 -15.568 1.00 77.69 165 GLY A O 1
ATOM 1255 N N . HIS A 1 166 ? 22.566 4.802 -15.393 1.00 77.00 166 HIS A N 1
ATOM 1256 C CA . HIS A 1 166 ? 22.840 5.056 -16.813 1.00 77.00 166 HIS A CA 1
ATOM 1257 C C . HIS A 1 166 ? 24.295 4.719 -17.203 1.00 77.00 166 HIS A C 1
ATOM 1259 O O . HIS A 1 166 ? 24.946 5.435 -17.960 1.00 77.00 166 HIS A O 1
ATOM 1265 N N . GLY A 1 167 ? 24.845 3.597 -16.744 1.00 71.62 167 GLY A N 1
ATOM 1266 C CA . GLY A 1 167 ? 26.166 3.095 -17.155 1.00 71.62 167 GLY A CA 1
ATOM 1267 C C . GLY A 1 167 ? 26.228 2.616 -18.618 1.00 71.62 167 GLY A C 1
ATOM 1268 O O . GLY A 1 167 ? 26.776 1.554 -18.892 1.00 71.62 167 GLY A O 1
ATOM 1269 N N . GLY A 1 168 ? 25.623 3.349 -19.558 1.00 80.12 168 GLY A N 1
ATOM 1270 C CA . GLY A 1 168 ? 25.457 2.971 -20.963 1.00 80.12 168 GLY A CA 1
ATOM 1271 C C . GLY A 1 168 ? 24.163 2.211 -21.267 1.00 80.12 168 GLY A C 1
ATOM 1272 O O . GLY A 1 168 ? 24.000 1.728 -22.383 1.00 80.12 168 GLY A O 1
ATOM 1273 N N . VAL A 1 169 ? 23.240 2.102 -20.306 1.00 88.44 169 VAL A N 1
ATOM 1274 C CA . VAL A 1 169 ? 21.919 1.500 -20.537 1.00 88.44 169 VAL A CA 1
ATOM 1275 C C . VAL A 1 169 ? 21.099 2.408 -21.462 1.00 88.44 169 VAL A C 1
ATOM 1277 O O . VAL A 1 169 ? 20.975 3.600 -21.171 1.00 88.44 169 VAL A O 1
ATOM 1280 N N . PRO A 1 170 ? 20.498 1.881 -22.545 1.00 89.69 170 PRO A N 1
ATOM 1281 C CA . PRO A 1 170 ? 19.628 2.666 -23.410 1.00 89.69 170 PRO A CA 1
ATOM 1282 C C . PRO A 1 170 ? 18.479 3.282 -22.619 1.00 89.69 170 PRO A C 1
ATOM 1284 O O . PRO A 1 170 ? 17.792 2.585 -21.869 1.00 89.69 170 PRO A O 1
ATOM 1287 N N . TRP A 1 171 ? 18.220 4.572 -22.822 1.00 90.88 171 TRP A N 1
ATOM 1288 C CA . TRP A 1 171 ? 17.192 5.284 -22.063 1.00 90.88 171 TRP A CA 1
ATOM 1289 C C . TRP A 1 171 ? 15.796 4.619 -22.100 1.00 90.88 171 TRP A C 1
ATOM 1291 O O . TRP A 1 171 ? 15.137 4.657 -21.061 1.00 90.88 171 TRP A O 1
ATOM 1301 N N . PRO A 1 172 ? 15.321 3.960 -23.190 1.00 91.75 172 PRO A N 1
ATOM 1302 C CA . PRO A 1 172 ? 14.014 3.300 -23.163 1.00 91.75 172 PRO A CA 1
ATOM 1303 C C . PRO A 1 172 ? 14.003 2.079 -22.236 1.00 91.75 172 PRO A C 1
ATOM 1305 O O . PRO A 1 172 ? 13.001 1.809 -21.580 1.00 91.75 172 PRO A O 1
ATOM 1308 N N . VAL A 1 173 ? 15.130 1.361 -22.154 1.00 92.56 173 VAL A N 1
ATOM 1309 C CA . VAL A 1 173 ? 15.319 0.228 -21.238 1.00 92.56 173 VAL A CA 1
ATOM 1310 C C . VAL A 1 173 ? 15.358 0.735 -19.800 1.00 92.56 173 VAL A C 1
ATOM 1312 O O . VAL A 1 173 ? 14.622 0.234 -18.952 1.00 92.56 173 VAL A O 1
ATOM 1315 N N . LEU A 1 174 ? 16.147 1.783 -19.543 1.00 92.88 174 LEU A N 1
ATOM 1316 C CA . LEU A 1 174 ? 16.232 2.418 -18.228 1.00 92.88 174 LEU A CA 1
ATOM 1317 C C . LEU A 1 174 ? 14.859 2.922 -17.759 1.00 92.88 174 LEU A C 1
ATOM 1319 O O . LEU A 1 174 ? 14.479 2.690 -16.617 1.00 92.88 174 LEU A O 1
ATOM 1323 N N . ALA A 1 175 ? 14.080 3.543 -18.647 1.00 93.88 175 ALA A N 1
ATOM 1324 C CA . ALA A 1 175 ? 12.733 4.017 -18.347 1.00 93.88 175 ALA A CA 1
ATOM 1325 C C . ALA A 1 175 ? 11.794 2.886 -17.897 1.00 93.88 175 ALA A C 1
ATOM 1327 O O . ALA A 1 175 ? 11.083 3.048 -16.907 1.00 93.88 175 ALA A O 1
ATOM 1328 N N . VAL A 1 176 ? 11.801 1.743 -18.594 1.00 94.06 176 VAL A N 1
ATOM 1329 C CA . VAL A 1 176 ? 10.977 0.578 -18.229 1.00 94.06 176 VAL A CA 1
ATOM 1330 C C . VAL A 1 176 ? 11.425 -0.013 -16.891 1.00 94.06 176 VAL A C 1
ATOM 1332 O O . VAL A 1 176 ? 10.579 -0.258 -16.033 1.00 94.06 176 VAL A O 1
ATOM 1335 N N . LEU A 1 177 ? 12.733 -0.185 -16.676 1.00 93.38 177 LEU A N 1
ATOM 1336 C CA . LEU A 1 177 ? 13.272 -0.733 -15.426 1.00 93.38 177 LEU A CA 1
ATOM 1337 C C . LEU A 1 177 ? 12.981 0.173 -14.223 1.00 93.38 177 LEU A C 1
ATOM 1339 O O . LEU A 1 177 ? 12.523 -0.307 -13.190 1.00 93.38 177 LEU A O 1
ATOM 1343 N N . MET A 1 178 ? 13.168 1.487 -14.364 1.00 95.19 178 MET A N 1
ATOM 1344 C CA . MET A 1 178 ? 12.857 2.443 -13.299 1.00 95.19 178 MET A CA 1
ATOM 1345 C C . MET A 1 178 ? 11.352 2.514 -13.028 1.00 95.19 178 MET A C 1
ATOM 1347 O O . MET A 1 178 ? 10.933 2.523 -11.873 1.00 95.19 178 MET A O 1
ATOM 1351 N N . ALA A 1 179 ? 10.513 2.516 -14.070 1.00 96.06 179 ALA A N 1
ATOM 1352 C CA . ALA A 1 179 ? 9.063 2.456 -13.900 1.00 96.06 179 ALA A CA 1
ATOM 1353 C C . ALA A 1 179 ? 8.629 1.177 -13.165 1.00 96.06 179 ALA A C 1
ATOM 1355 O O . ALA A 1 179 ? 7.767 1.243 -12.289 1.00 96.06 179 ALA A O 1
ATOM 1356 N N . ARG A 1 180 ? 9.257 0.036 -13.478 1.00 94.38 180 ARG A N 1
ATOM 1357 C CA . ARG A 1 180 ? 9.038 -1.249 -12.805 1.00 94.38 180 ARG A CA 1
ATOM 1358 C C . ARG A 1 180 ? 9.444 -1.198 -11.335 1.00 94.38 180 ARG A C 1
ATOM 1360 O O . ARG A 1 180 ? 8.656 -1.600 -10.485 1.00 94.38 180 ARG A O 1
ATOM 1367 N N . GLU A 1 181 ? 10.629 -0.676 -11.025 1.00 94.38 181 GLU A N 1
ATOM 1368 C CA . GLU A 1 181 ? 11.114 -0.519 -9.647 1.00 94.38 181 GLU A CA 1
ATOM 1369 C C . GLU A 1 181 ? 10.145 0.334 -8.812 1.00 94.38 181 GLU A C 1
ATOM 1371 O O . GLU A 1 181 ? 9.734 -0.057 -7.717 1.00 94.38 181 GLU A O 1
ATOM 1376 N N . LEU A 1 182 ? 9.710 1.476 -9.357 1.00 97.06 182 LEU A N 1
ATOM 1377 C CA . LEU A 1 182 ? 8.746 2.359 -8.699 1.00 97.06 182 LEU A CA 1
ATOM 1378 C C . LEU A 1 182 ? 7.390 1.667 -8.494 1.00 97.06 182 LEU A C 1
ATOM 1380 O O . LEU A 1 182 ? 6.807 1.756 -7.410 1.00 97.06 182 LEU A O 1
ATOM 1384 N N . ALA A 1 183 ? 6.900 0.957 -9.511 1.00 96.25 183 ALA A N 1
ATOM 1385 C CA . ALA A 1 183 ? 5.635 0.233 -9.463 1.00 96.25 183 ALA A CA 1
ATOM 1386 C C . ALA A 1 183 ? 5.646 -0.931 -8.456 1.00 96.25 183 ALA A C 1
ATOM 1388 O O . ALA A 1 183 ? 4.650 -1.160 -7.772 1.00 96.25 183 ALA A O 1
ATOM 1389 N N . ALA A 1 184 ? 6.756 -1.659 -8.336 1.00 93.81 184 ALA A N 1
ATOM 1390 C CA . ALA A 1 184 ? 6.901 -2.748 -7.370 1.00 93.81 184 ALA A CA 1
ATOM 1391 C C . ALA A 1 184 ? 7.101 -2.241 -5.925 1.00 93.81 184 ALA A C 1
ATOM 1393 O O . ALA A 1 184 ? 6.783 -2.940 -4.962 1.00 93.81 184 ALA A O 1
ATOM 1394 N N . GLY A 1 185 ? 7.630 -1.024 -5.766 1.00 95.69 185 GLY A N 1
ATOM 1395 C CA . GLY A 1 185 ? 7.988 -0.430 -4.480 1.00 95.69 185 GLY A CA 1
ATOM 1396 C C . GLY A 1 185 ? 6.888 0.391 -3.792 1.00 95.69 185 GLY A C 1
ATOM 1397 O O . GLY A 1 185 ? 5.685 0.154 -3.921 1.00 95.69 185 GLY A O 1
ATOM 1398 N N . VAL A 1 186 ? 7.329 1.386 -3.010 1.00 97.00 186 VAL A N 1
ATOM 1399 C CA . VAL A 1 186 ? 6.461 2.307 -2.248 1.00 97.00 186 VAL A CA 1
ATOM 1400 C C . VAL A 1 186 ? 5.527 3.121 -3.142 1.00 97.00 186 VAL A C 1
ATOM 1402 O O . VAL A 1 186 ? 4.384 3.351 -2.763 1.00 97.00 186 VAL A O 1
ATOM 1405 N N . CYS A 1 187 ? 5.965 3.508 -4.344 1.00 97.50 187 CYS A N 1
ATOM 1406 C CA . CYS A 1 187 ? 5.161 4.326 -5.249 1.00 97.50 187 CYS A CA 1
ATOM 1407 C C . CYS A 1 187 ? 3.949 3.552 -5.784 1.00 97.50 187 CYS A C 1
ATOM 1409 O O . CYS A 1 187 ? 2.851 4.101 -5.820 1.00 97.50 187 CYS A O 1
ATOM 1411 N N . GLY A 1 188 ? 4.109 2.274 -6.142 1.00 96.81 188 GLY A N 1
ATOM 1412 C CA . GLY A 1 188 ? 2.974 1.427 -6.514 1.00 96.81 188 GLY A CA 1
ATOM 1413 C C . GLY A 1 188 ? 2.025 1.155 -5.350 1.00 96.81 188 GLY A C 1
ATOM 1414 O O . GLY A 1 188 ? 0.805 1.177 -5.529 1.00 96.81 188 GLY A O 1
ATOM 1415 N N . ARG A 1 189 ? 2.549 0.946 -4.132 1.00 96.44 189 ARG A N 1
ATOM 1416 C CA . ARG A 1 189 ? 1.713 0.830 -2.920 1.00 96.44 189 ARG A CA 1
ATOM 1417 C C . ARG A 1 189 ? 0.905 2.097 -2.658 1.00 96.44 189 ARG A C 1
ATOM 1419 O O . ARG A 1 189 ? -0.291 1.994 -2.411 1.00 96.44 189 ARG A O 1
ATOM 1426 N N . TRP A 1 190 ? 1.533 3.264 -2.777 1.00 97.81 190 TRP A N 1
ATOM 1427 C CA . TRP A 1 190 ? 0.854 4.547 -2.641 1.00 97.81 190 TRP A CA 1
ATOM 1428 C C . TRP A 1 190 ? -0.217 4.749 -3.717 1.00 97.81 190 TRP A C 1
ATOM 1430 O O . TRP A 1 190 ? -1.329 5.151 -3.399 1.00 97.81 190 TRP A O 1
ATOM 1440 N N . GLU A 1 191 ? 0.065 4.398 -4.974 1.00 97.12 191 GLU A N 1
ATOM 1441 C CA . GLU A 1 191 ? -0.909 4.482 -6.072 1.00 97.12 191 GLU A CA 1
ATOM 1442 C C . GLU A 1 191 ? -2.159 3.625 -5.835 1.00 97.12 191 GLU A C 1
ATOM 1444 O O . GLU A 1 191 ? -3.259 4.059 -6.165 1.00 97.12 191 GLU A O 1
ATOM 1449 N N . ALA A 1 192 ? -2.029 2.463 -5.192 1.00 95.69 192 ALA A N 1
ATOM 1450 C CA . ALA A 1 192 ? -3.197 1.661 -4.832 1.00 95.69 192 ALA A CA 1
ATOM 1451 C C . ALA A 1 192 ? -4.092 2.324 -3.771 1.00 95.69 192 ALA A C 1
ATOM 1453 O O . ALA A 1 192 ? -5.284 2.034 -3.739 1.00 95.69 192 ALA A O 1
ATOM 1454 N N . GLN A 1 193 ? -3.547 3.210 -2.928 1.00 94.94 193 GLN A N 1
ATOM 1455 C CA . GLN A 1 193 ? -4.324 3.977 -1.946 1.00 94.94 193 GLN A CA 1
ATOM 1456 C C . GLN A 1 193 ? -4.844 5.305 -2.518 1.00 94.94 193 GLN A C 1
ATOM 1458 O O . GLN A 1 193 ? -5.999 5.661 -2.307 1.00 94.94 193 GLN A O 1
ATOM 1463 N N . ALA A 1 194 ? -4.000 6.042 -3.243 1.00 94.62 194 ALA A N 1
ATOM 1464 C CA . ALA A 1 194 ? -4.287 7.390 -3.736 1.00 94.62 194 ALA A CA 1
ATOM 1465 C C . ALA A 1 194 ? -4.967 7.426 -5.117 1.00 94.62 194 ALA A C 1
ATOM 1467 O O . ALA A 1 194 ? -5.516 8.455 -5.512 1.00 94.62 194 ALA A O 1
ATOM 1468 N N . GLY A 1 195 ? -4.923 6.322 -5.864 1.00 95.31 195 GLY A N 1
ATOM 1469 C CA . GLY A 1 195 ? -5.500 6.188 -7.197 1.00 95.31 195 GLY A CA 1
ATOM 1470 C C . GLY A 1 195 ? -4.539 6.514 -8.356 1.00 95.31 195 GLY A C 1
ATOM 1471 O O . GLY A 1 195 ? -3.423 7.012 -8.165 1.00 95.31 195 GLY A O 1
ATOM 1472 N N . PRO A 1 196 ? -4.982 6.270 -9.607 1.00 94.62 196 PRO A N 1
ATOM 1473 C CA . PRO A 1 196 ? -4.123 6.274 -10.796 1.00 94.62 196 PRO A CA 1
ATOM 1474 C C . PRO A 1 196 ? -3.598 7.662 -11.191 1.00 94.62 196 PRO A C 1
ATOM 1476 O O . PRO A 1 196 ? -2.635 7.755 -11.952 1.00 94.62 196 PRO A O 1
ATOM 1479 N N . ALA A 1 197 ? -4.177 8.748 -10.667 1.00 95.62 197 ALA A N 1
ATOM 1480 C CA . ALA A 1 197 ? -3.717 10.113 -10.932 1.00 95.62 197 ALA A CA 1
ATOM 1481 C C . ALA A 1 197 ? -2.253 10.336 -10.502 1.00 95.62 197 ALA A C 1
ATOM 1483 O O . ALA A 1 197 ? -1.530 11.106 -11.136 1.00 95.62 197 ALA A O 1
ATOM 1484 N N . PHE A 1 198 ? -1.779 9.608 -9.481 1.00 96.56 198 PHE A N 1
ATOM 1485 C CA . PHE A 1 198 ? -0.388 9.676 -9.026 1.00 96.56 198 PHE A CA 1
ATOM 1486 C C . PHE A 1 198 ? 0.623 9.294 -10.122 1.00 96.56 198 PHE A C 1
ATOM 1488 O O . PHE A 1 198 ? 1.735 9.824 -10.155 1.00 96.56 198 PHE A O 1
ATOM 1495 N N . ARG A 1 199 ? 0.227 8.445 -11.079 1.00 96.31 199 ARG A N 1
ATOM 1496 C CA . ARG A 1 199 ? 1.088 8.006 -12.189 1.00 96.31 199 ARG A CA 1
ATOM 1497 C C . ARG A 1 199 ? 1.542 9.154 -13.083 1.00 96.31 199 ARG A C 1
ATOM 1499 O O . ARG A 1 199 ? 2.630 9.079 -13.642 1.00 96.31 199 ARG A O 1
ATOM 1506 N N . VAL A 1 200 ? 0.739 10.215 -13.204 1.00 96.19 200 VAL A N 1
ATOM 1507 C CA . VAL A 1 200 ? 1.108 11.409 -13.982 1.00 96.19 200 VAL A CA 1
ATOM 1508 C C . VAL A 1 200 ? 2.344 12.060 -13.370 1.00 96.19 200 VAL A C 1
ATOM 1510 O O . VAL A 1 200 ? 3.337 12.259 -14.062 1.00 96.19 200 VAL A O 1
ATOM 1513 N N . ARG A 1 201 ? 2.334 12.265 -12.047 1.00 96.56 201 ARG A N 1
ATOM 1514 C CA . ARG A 1 201 ? 3.480 12.810 -11.312 1.00 96.56 201 ARG A CA 1
ATOM 1515 C C . ARG A 1 201 ? 4.709 11.911 -11.428 1.00 96.56 201 ARG A C 1
ATOM 1517 O O . ARG A 1 201 ? 5.805 12.413 -11.648 1.00 96.56 201 ARG A O 1
ATOM 1524 N N . VAL A 1 202 ? 4.534 10.594 -11.311 1.00 97.69 202 VAL A N 1
ATOM 1525 C CA . VAL A 1 202 ? 5.632 9.629 -11.493 1.00 97.69 202 VAL A CA 1
ATOM 1526 C C . VAL A 1 202 ? 6.239 9.749 -12.893 1.00 97.69 202 VAL A C 1
ATOM 1528 O O . VAL A 1 202 ? 7.460 9.813 -13.026 1.00 97.69 202 VAL A O 1
ATOM 1531 N N . ALA A 1 203 ? 5.403 9.817 -13.931 1.00 96.94 203 ALA A N 1
ATOM 1532 C CA . ALA A 1 203 ? 5.857 9.956 -15.308 1.00 96.94 203 ALA A CA 1
ATOM 1533 C C . ALA A 1 203 ? 6.592 11.279 -15.549 1.00 96.94 203 ALA A C 1
ATOM 1535 O O . ALA A 1 203 ? 7.616 11.272 -16.227 1.00 96.94 203 ALA A O 1
ATOM 1536 N N . ASP A 1 204 ? 6.121 12.387 -14.976 1.00 96.00 204 ASP A N 1
ATOM 1537 C CA . ASP A 1 204 ? 6.769 13.694 -15.120 1.00 96.00 204 ASP A CA 1
ATOM 1538 C C . ASP A 1 204 ? 8.146 13.726 -14.436 1.00 96.00 204 ASP A C 1
ATOM 1540 O O . ASP A 1 204 ? 9.120 14.194 -15.029 1.00 96.00 204 ASP A O 1
ATOM 1544 N N . VAL A 1 205 ? 8.263 13.160 -13.227 1.00 96.62 205 VAL A N 1
ATOM 1545 C CA . VAL A 1 205 ? 9.545 13.069 -12.504 1.00 96.62 205 VAL A CA 1
ATOM 1546 C C . VAL A 1 205 ? 10.520 12.128 -13.221 1.00 96.62 205 VAL A C 1
ATOM 1548 O O . VAL A 1 205 ? 11.691 12.468 -13.391 1.00 96.62 205 VAL A O 1
ATOM 1551 N N . LEU A 1 206 ? 10.049 10.971 -13.700 1.00 95.75 206 LEU A N 1
ATOM 1552 C CA . LEU A 1 206 ? 10.874 10.036 -14.471 1.00 95.75 206 LEU A CA 1
ATOM 1553 C C . LEU A 1 206 ? 11.332 10.647 -15.800 1.00 95.75 206 LEU A C 1
ATOM 1555 O O . LEU A 1 206 ? 12.492 10.502 -16.177 1.00 95.75 206 LEU A O 1
ATOM 1559 N N . LEU A 1 207 ? 10.453 11.373 -16.492 1.00 94.81 207 LEU A N 1
ATOM 1560 C CA . LEU A 1 207 ? 10.788 12.084 -17.723 1.00 94.81 207 LEU A CA 1
ATOM 1561 C C . LEU A 1 207 ? 11.864 13.148 -17.486 1.00 94.81 207 LEU A C 1
ATOM 1563 O O . LEU A 1 207 ? 12.798 13.246 -18.281 1.00 94.81 207 LEU A O 1
ATOM 1567 N N . ALA A 1 208 ? 11.747 13.926 -16.407 1.00 93.31 208 ALA A N 1
ATOM 1568 C CA . ALA A 1 208 ? 12.750 14.918 -16.033 1.00 93.31 208 ALA A CA 1
ATOM 1569 C C . ALA A 1 208 ? 14.112 14.260 -15.763 1.00 93.31 208 ALA A C 1
ATOM 1571 O O . ALA A 1 208 ? 15.114 14.680 -16.343 1.00 93.31 208 ALA A O 1
ATOM 1572 N N . ALA A 1 209 ? 14.130 13.178 -14.975 1.00 92.56 209 ALA A N 1
ATOM 1573 C CA . ALA A 1 209 ? 15.343 12.416 -14.693 1.00 92.56 209 ALA A CA 1
ATOM 1574 C C . ALA A 1 209 ? 15.990 11.874 -15.979 1.00 92.56 209 ALA A C 1
ATOM 1576 O O . ALA A 1 209 ? 17.184 12.045 -16.193 1.00 92.56 209 ALA A O 1
ATOM 1577 N N . LEU A 1 210 ? 15.212 11.274 -16.884 1.00 90.56 210 LEU A N 1
ATOM 1578 C CA . LEU A 1 210 ? 15.744 10.714 -18.130 1.00 90.56 210 LEU A CA 1
ATOM 1579 C C . LEU A 1 210 ? 16.265 11.785 -19.094 1.00 90.56 210 LEU A C 1
ATOM 1581 O O . LEU A 1 210 ? 17.293 11.571 -19.733 1.00 90.56 210 LEU A O 1
ATOM 1585 N N . ARG A 1 211 ? 15.590 12.936 -19.206 1.00 85.62 211 ARG A N 1
ATOM 1586 C CA . ARG A 1 211 ? 16.052 14.046 -20.058 1.00 85.62 211 ARG A CA 1
ATOM 1587 C C . ARG A 1 211 ? 17.373 14.620 -19.584 1.00 85.62 211 ARG A C 1
ATOM 1589 O O . ARG A 1 211 ? 18.206 14.952 -20.420 1.00 85.62 211 ARG A O 1
ATOM 1596 N N . GLU A 1 212 ? 17.557 14.725 -18.273 1.00 80.75 212 GLU A N 1
ATOM 1597 C CA . GLU A 1 212 ? 18.810 15.201 -17.699 1.00 80.75 212 GLU A CA 1
ATOM 1598 C C . GLU A 1 212 ? 19.974 14.276 -18.067 1.00 80.75 212 GLU A C 1
ATOM 1600 O O . GLU A 1 212 ? 21.047 14.751 -18.426 1.00 80.75 212 GLU A O 1
ATOM 1605 N N . VAL A 1 213 ? 19.754 12.959 -18.028 1.00 76.25 213 VAL A N 1
ATOM 1606 C CA . VAL A 1 213 ? 20.830 11.999 -18.292 1.00 76.25 213 VAL A CA 1
ATOM 1607 C C . VAL A 1 213 ? 21.076 11.781 -19.788 1.00 76.25 213 VAL A C 1
ATOM 1609 O O . VAL A 1 213 ? 22.223 11.662 -20.208 1.00 76.25 213 VAL A O 1
ATOM 1612 N N . ALA A 1 214 ? 20.023 11.765 -20.606 1.00 74.56 214 ALA A N 1
ATOM 1613 C CA . ALA A 1 214 ? 20.136 11.483 -22.036 1.00 74.56 214 ALA A CA 1
ATOM 1614 C C . ALA A 1 214 ? 20.277 12.743 -22.918 1.00 74.56 214 ALA A C 1
ATOM 1616 O O . ALA A 1 214 ? 20.534 12.618 -24.113 1.00 74.56 214 ALA A O 1
ATOM 1617 N N . ALA A 1 215 ? 20.092 13.947 -22.360 1.00 80.31 215 ALA A N 1
ATOM 1618 C CA . ALA A 1 215 ? 20.136 15.234 -23.069 1.00 80.31 215 ALA A CA 1
ATOM 1619 C C . ALA A 1 215 ? 19.230 15.303 -24.324 1.00 80.31 215 ALA A C 1
ATOM 1621 O O . ALA A 1 215 ? 19.590 15.887 -25.347 1.00 80.31 215 ALA A O 1
ATOM 1622 N N . LEU A 1 216 ? 18.039 14.692 -24.264 1.00 75.81 216 LEU A N 1
ATOM 1623 C CA . LEU A 1 216 ? 17.163 14.515 -25.428 1.00 75.81 216 LEU A CA 1
ATOM 1624 C C . LEU A 1 216 ? 16.077 15.604 -25.555 1.00 75.81 216 LEU A C 1
ATOM 1626 O O . LEU A 1 216 ? 15.391 15.904 -24.572 1.00 75.81 216 LEU A O 1
ATOM 1630 N N . PRO A 1 217 ? 15.821 16.132 -26.770 1.00 80.69 217 PRO A N 1
ATOM 1631 C CA . PRO A 1 217 ? 14.643 16.951 -27.042 1.00 80.69 217 PRO A CA 1
ATOM 1632 C C . PRO A 1 217 ? 13.375 16.086 -27.142 1.00 80.69 217 PRO A C 1
ATOM 1634 O O . PRO A 1 217 ? 13.420 14.951 -27.612 1.00 80.69 217 PRO A O 1
ATOM 1637 N N . ASP A 1 218 ? 12.216 16.637 -26.768 1.00 83.56 218 ASP A N 1
ATOM 1638 C CA . ASP A 1 218 ? 10.926 15.931 -26.855 1.00 83.56 218 ASP A CA 1
ATOM 1639 C C . ASP A 1 218 ? 10.374 15.921 -28.283 1.00 83.56 218 ASP A C 1
ATOM 1641 O O . ASP A 1 218 ? 9.440 16.643 -28.629 1.00 83.56 218 ASP A O 1
ATOM 1645 N N . ARG A 1 219 ? 11.005 15.133 -29.148 1.00 84.81 219 ARG A N 1
ATOM 1646 C CA . ARG A 1 219 ? 10.596 14.952 -30.542 1.00 84.81 219 ARG A CA 1
ATOM 1647 C C . ARG A 1 219 ? 10.108 13.528 -30.757 1.00 84.81 219 ARG A C 1
ATOM 1649 O O . ARG A 1 219 ? 10.449 12.625 -29.995 1.00 84.81 219 ARG A O 1
ATOM 1656 N N . GLY A 1 220 ? 9.290 13.346 -31.791 1.00 85.19 220 GLY A N 1
ATOM 1657 C CA . GLY A 1 220 ? 8.914 12.012 -32.239 1.00 85.19 220 GLY A CA 1
ATOM 1658 C C . GLY A 1 220 ? 10.164 11.223 -32.624 1.00 85.19 220 GLY A C 1
ATOM 1659 O O . GLY A 1 220 ? 11.015 11.743 -33.347 1.00 85.19 220 GLY A O 1
ATOM 1660 N N . PHE A 1 221 ? 10.273 9.992 -32.136 1.00 86.25 221 PHE A N 1
ATOM 1661 C CA . PHE A 1 221 ? 11.345 9.075 -32.501 1.00 86.25 221 PHE A CA 1
ATOM 1662 C C . PHE A 1 221 ? 10.769 7.714 -32.922 1.00 86.25 221 PHE A C 1
ATOM 1664 O O . PHE A 1 221 ? 9.753 7.285 -32.366 1.00 86.25 221 PHE A O 1
ATOM 1671 N N . PRO A 1 222 ? 11.409 7.031 -33.888 1.00 89.75 222 PRO A N 1
ATOM 1672 C CA . PRO A 1 222 ? 11.123 5.634 -34.190 1.00 89.75 222 PRO A CA 1
ATOM 1673 C C . PRO A 1 222 ? 11.709 4.745 -33.089 1.00 89.75 222 PRO A C 1
ATOM 1675 O O . PRO A 1 222 ? 12.930 4.697 -32.902 1.00 89.75 222 PRO A O 1
ATOM 1678 N N . LEU A 1 223 ? 10.842 4.068 -32.333 1.00 89.25 223 LEU A N 1
ATOM 1679 C CA . LEU A 1 223 ? 11.244 3.257 -31.180 1.00 89.25 223 LEU A CA 1
ATOM 1680 C C . LEU A 1 223 ? 12.244 2.163 -31.566 1.00 89.25 223 LEU A C 1
ATOM 1682 O O . LEU A 1 223 ? 13.223 1.946 -30.853 1.00 89.25 223 LEU A O 1
ATOM 1686 N N . GLU A 1 224 ? 12.023 1.507 -32.702 1.00 91.69 224 GLU A N 1
ATOM 1687 C CA . GLU A 1 224 ? 12.892 0.452 -33.207 1.00 91.69 224 GLU A CA 1
ATOM 1688 C C . GLU A 1 224 ? 14.319 0.948 -33.457 1.00 91.69 224 GLU A C 1
ATOM 1690 O O . GLU A 1 224 ? 15.267 0.282 -33.057 1.00 91.69 224 GLU A O 1
ATOM 1695 N N . THR A 1 225 ? 14.493 2.142 -34.028 1.00 90.56 225 THR A N 1
ATOM 1696 C CA . THR A 1 225 ? 15.824 2.705 -34.290 1.00 90.56 225 THR A CA 1
ATOM 1697 C C . THR A 1 225 ? 16.537 3.030 -32.986 1.00 90.56 225 THR A C 1
ATOM 1699 O O . THR A 1 225 ? 17.692 2.663 -32.810 1.00 90.56 225 THR A O 1
ATOM 1702 N N . VAL A 1 226 ? 15.838 3.665 -32.038 1.00 90.12 226 VAL A N 1
ATOM 1703 C CA . VAL A 1 226 ? 16.426 4.034 -30.741 1.00 90.12 226 VAL A CA 1
ATOM 1704 C C . VAL A 1 226 ? 16.855 2.798 -29.952 1.00 90.12 226 VAL A C 1
ATOM 1706 O O . VAL A 1 226 ? 17.912 2.801 -29.322 1.00 90.12 226 VAL A O 1
ATOM 1709 N N . LEU A 1 227 ? 16.054 1.733 -29.982 1.00 91.44 227 LEU A N 1
ATOM 1710 C CA . LEU A 1 227 ? 16.406 0.476 -29.333 1.00 91.44 227 LEU A CA 1
ATOM 1711 C C . LEU A 1 227 ? 17.546 -0.251 -30.061 1.00 91.44 227 LEU A C 1
ATOM 1713 O O . LEU A 1 227 ? 18.442 -0.760 -29.385 1.00 91.44 227 LEU A O 1
ATOM 1717 N N . ASP A 1 228 ? 17.539 -0.277 -31.400 1.00 92.75 228 ASP A N 1
ATOM 1718 C CA . ASP A 1 228 ? 18.598 -0.902 -32.202 1.00 92.75 228 ASP A CA 1
ATOM 1719 C C . ASP A 1 228 ? 19.954 -0.207 -32.023 1.00 92.75 228 ASP A C 1
ATOM 1721 O O . ASP A 1 228 ? 20.982 -0.868 -31.865 1.00 92.75 228 ASP A O 1
ATOM 1725 N N . ASP A 1 229 ? 19.968 1.123 -31.983 1.00 90.19 229 ASP A N 1
ATOM 1726 C CA . ASP A 1 229 ? 21.179 1.897 -31.707 1.00 90.19 229 ASP A CA 1
ATOM 1727 C C . ASP A 1 229 ? 21.613 1.737 -30.244 1.00 90.19 229 ASP A C 1
ATOM 1729 O O . ASP A 1 229 ? 22.800 1.585 -29.943 1.00 90.19 229 ASP A O 1
ATOM 1733 N N . GLY A 1 230 ? 20.641 1.689 -29.329 1.00 88.69 230 GLY A N 1
ATOM 1734 C CA . GLY A 1 230 ? 20.871 1.511 -27.904 1.00 88.69 230 GLY A CA 1
ATOM 1735 C C . GLY A 1 230 ? 21.571 0.195 -27.562 1.00 88.69 230 GLY A C 1
ATOM 1736 O O . GLY A 1 230 ? 22.575 0.202 -26.849 1.00 88.69 230 GLY A O 1
ATOM 1737 N N . TRP A 1 231 ? 21.091 -0.949 -28.060 1.00 87.88 231 TRP A N 1
ATOM 1738 C CA . TRP A 1 231 ? 21.720 -2.229 -27.704 1.00 87.88 231 TRP A CA 1
ATOM 1739 C C . TRP A 1 231 ? 23.118 -2.383 -28.310 1.00 87.88 231 TRP A C 1
ATOM 1741 O O . TRP A 1 231 ? 23.974 -3.040 -27.711 1.00 87.88 231 TRP A O 1
ATOM 1751 N N . ARG A 1 232 ? 23.383 -1.760 -29.466 1.00 88.88 232 ARG A N 1
ATOM 1752 C CA . ARG A 1 232 ? 24.723 -1.733 -30.073 1.00 88.88 232 ARG A CA 1
ATOM 1753 C C . ARG A 1 232 ? 25.717 -0.948 -29.224 1.00 88.88 232 ARG A C 1
ATOM 1755 O O . ARG A 1 232 ? 26.884 -1.327 -29.173 1.00 88.88 232 ARG A O 1
ATOM 1762 N N . ALA A 1 233 ? 25.258 0.089 -28.523 1.00 85.56 233 ALA A N 1
ATOM 1763 C CA . ALA A 1 233 ? 26.080 0.847 -27.581 1.00 85.56 233 ALA A CA 1
ATOM 1764 C C . ALA A 1 233 ? 26.459 0.040 -26.319 1.00 85.56 233 ALA A C 1
ATOM 1766 O O . ALA A 1 233 ? 27.421 0.387 -25.629 1.00 85.56 233 ALA A O 1
ATOM 1767 N N . LEU A 1 234 ? 25.757 -1.065 -26.024 1.00 86.00 234 LEU A N 1
ATOM 1768 C CA . LEU A 1 234 ? 26.126 -1.972 -24.937 1.00 86.00 234 LEU A CA 1
ATOM 1769 C C . LEU A 1 234 ? 27.391 -2.759 -25.303 1.00 86.00 234 LEU A C 1
ATOM 1771 O O . LEU A 1 234 ? 27.422 -3.510 -26.283 1.00 86.00 234 LEU A O 1
ATOM 1775 N N . ARG A 1 235 ? 28.426 -2.590 -24.470 1.00 75.56 235 ARG A N 1
ATOM 1776 C CA . ARG A 1 235 ? 29.813 -3.012 -24.741 1.00 75.56 235 ARG A CA 1
ATOM 1777 C C . ARG A 1 235 ? 30.033 -4.529 -24.755 1.00 75.56 235 ARG A C 1
ATOM 1779 O O . ARG A 1 235 ? 30.968 -4.977 -25.406 1.00 75.56 235 ARG A O 1
ATOM 1786 N N . THR A 1 236 ? 29.219 -5.311 -24.045 1.00 82.38 236 THR A N 1
ATOM 1787 C CA . THR A 1 236 ? 29.414 -6.763 -23.881 1.00 82.38 236 THR A CA 1
ATOM 1788 C C . THR A 1 236 ? 28.111 -7.534 -24.092 1.00 82.38 236 THR A C 1
ATOM 1790 O O . THR A 1 236 ? 27.019 -7.011 -23.856 1.00 82.38 236 THR A O 1
ATOM 1793 N N . GLY A 1 237 ? 28.224 -8.793 -24.532 1.00 80.81 237 GLY A N 1
ATOM 1794 C CA . GLY A 1 237 ? 27.084 -9.714 -24.624 1.00 80.81 237 GLY A CA 1
ATOM 1795 C C . GLY A 1 237 ? 26.434 -9.973 -23.261 1.00 80.81 237 GLY A C 1
ATOM 1796 O O . GLY A 1 237 ? 25.209 -10.015 -23.170 1.00 80.81 237 GLY A O 1
ATOM 1797 N N . ASP A 1 238 ? 27.237 -10.021 -22.195 1.00 84.75 238 ASP A N 1
ATOM 1798 C CA . ASP A 1 238 ? 26.762 -10.225 -20.822 1.00 84.75 238 ASP A CA 1
ATOM 1799 C C . ASP A 1 238 ? 25.835 -9.099 -20.351 1.00 84.75 238 ASP A C 1
ATOM 1801 O O . ASP A 1 238 ? 24.802 -9.371 -19.747 1.00 84.75 238 ASP A O 1
ATOM 1805 N N . HIS A 1 239 ? 26.132 -7.836 -20.687 1.00 86.25 239 HIS A N 1
ATOM 1806 C CA . HIS A 1 239 ? 25.234 -6.722 -20.359 1.00 86.25 239 HIS A CA 1
ATOM 1807 C C . HIS A 1 239 ? 23.884 -6.844 -21.073 1.00 86.25 239 HIS A C 1
ATOM 1809 O O . HIS A 1 239 ? 22.847 -6.539 -20.488 1.00 86.25 239 HIS A O 1
ATOM 1815 N N . ARG A 1 240 ? 23.881 -7.303 -22.330 1.00 87.06 240 ARG A N 1
ATOM 1816 C CA . ARG A 1 240 ? 22.642 -7.500 -23.102 1.00 87.06 240 ARG A CA 1
ATOM 1817 C C . ARG A 1 240 ? 21.797 -8.610 -22.493 1.00 87.06 240 ARG A C 1
ATOM 1819 O O . ARG A 1 240 ? 20.595 -8.431 -22.331 1.00 87.06 240 ARG A O 1
ATOM 1826 N N . ARG A 1 241 ? 22.435 -9.717 -22.107 1.00 86.31 241 ARG A N 1
ATOM 1827 C CA . ARG A 1 241 ? 21.777 -10.833 -21.426 1.00 86.31 241 ARG A CA 1
ATOM 1828 C C . ARG A 1 241 ? 21.216 -10.422 -20.065 1.00 86.31 241 ARG A C 1
ATOM 1830 O O . ARG A 1 241 ? 20.049 -10.683 -19.807 1.00 86.31 241 ARG A O 1
ATOM 1837 N N . LEU A 1 242 ? 21.996 -9.721 -19.242 1.00 88.81 242 LEU A N 1
ATOM 1838 C CA . LEU A 1 242 ? 21.538 -9.231 -17.939 1.00 88.81 242 LEU A CA 1
ATOM 1839 C C . LEU A 1 242 ? 20.311 -8.320 -18.074 1.00 88.81 242 LEU A C 1
ATOM 1841 O O . LEU A 1 242 ? 19.346 -8.469 -17.333 1.00 88.81 242 LEU A O 1
ATOM 1845 N N . LEU A 1 243 ? 20.320 -7.386 -19.032 1.00 89.12 243 LEU A N 1
ATOM 1846 C CA . LEU A 1 243 ? 19.167 -6.516 -19.275 1.00 89.12 243 LEU A CA 1
ATOM 1847 C C . LEU A 1 243 ? 17.952 -7.293 -19.791 1.00 89.12 243 LEU A C 1
ATOM 1849 O O . LEU A 1 243 ? 16.832 -6.957 -19.419 1.00 89.12 243 LEU A O 1
ATOM 1853 N N . ALA A 1 244 ? 18.158 -8.323 -20.614 1.00 87.00 244 ALA A N 1
ATOM 1854 C CA . ALA A 1 244 ? 17.083 -9.211 -21.039 1.00 87.00 244 ALA A CA 1
ATOM 1855 C C . ALA A 1 244 ? 16.463 -9.933 -19.827 1.00 87.00 244 ALA A C 1
ATOM 1857 O O . ALA A 1 244 ? 15.249 -9.883 -19.648 1.00 87.00 244 ALA A O 1
ATOM 1858 N N . GLU A 1 245 ? 17.285 -10.512 -18.949 1.00 86.69 245 GLU A N 1
ATOM 1859 C CA . GLU A 1 245 ? 16.835 -11.206 -17.733 1.00 86.69 245 GLU A CA 1
ATOM 1860 C C . GLU A 1 245 ? 16.099 -10.261 -16.763 1.00 86.69 245 GLU A C 1
ATOM 1862 O O . GLU A 1 245 ? 15.028 -10.603 -16.266 1.00 86.69 245 GLU A O 1
ATOM 1867 N N . LEU A 1 246 ? 16.592 -9.033 -16.556 1.00 88.88 246 LEU A N 1
ATOM 1868 C CA . LEU A 1 246 ? 15.916 -8.010 -15.734 1.00 88.88 246 LEU A CA 1
ATOM 1869 C C . LEU A 1 246 ? 14.558 -7.563 -16.302 1.00 88.88 246 LEU A C 1
ATOM 1871 O O . LEU A 1 246 ? 13.709 -7.041 -15.572 1.00 88.88 246 LEU A O 1
ATOM 1875 N N . LEU A 1 247 ? 14.359 -7.739 -17.608 1.00 86.94 247 LEU A N 1
ATOM 1876 C CA . LEU A 1 247 ? 13.108 -7.474 -18.312 1.00 86.94 247 LEU A CA 1
ATOM 1877 C C . LEU A 1 247 ? 12.220 -8.721 -18.437 1.00 86.94 247 LEU A C 1
ATOM 1879 O O . LEU A 1 247 ? 11.208 -8.662 -19.135 1.00 86.94 247 LEU A O 1
ATOM 1883 N N . ASP A 1 248 ? 12.553 -9.802 -17.727 1.00 83.31 248 ASP A N 1
ATOM 1884 C CA . ASP A 1 248 ? 11.855 -11.093 -17.720 1.00 83.31 248 ASP A CA 1
ATOM 1885 C C . ASP A 1 248 ? 11.944 -11.877 -19.040 1.00 83.31 248 ASP A C 1
ATOM 1887 O O . ASP A 1 248 ? 11.130 -12.770 -19.294 1.00 83.31 248 ASP A O 1
ATOM 1891 N N . ALA A 1 249 ? 12.920 -11.571 -19.899 1.00 75.38 249 ALA A N 1
ATOM 1892 C CA . ALA A 1 249 ? 13.145 -12.356 -21.106 1.00 75.38 249 ALA A CA 1
ATOM 1893 C C . ALA A 1 249 ? 13.504 -13.805 -20.746 1.00 75.38 249 ALA A C 1
ATOM 1895 O O . ALA A 1 249 ? 14.356 -14.056 -19.893 1.00 75.38 249 ALA A O 1
ATOM 1896 N N . GLY A 1 250 ? 12.852 -14.763 -21.406 1.00 63.69 250 GLY A N 1
ATOM 1897 C CA . GLY A 1 250 ? 13.060 -16.192 -21.160 1.00 63.69 250 GLY A CA 1
ATOM 1898 C C . GLY A 1 250 ? 12.388 -16.755 -19.900 1.00 63.69 250 GLY A C 1
ATOM 1899 O O . GLY A 1 250 ? 12.538 -17.949 -19.639 1.00 63.69 250 GLY A O 1
ATOM 1900 N N . LEU A 1 251 ? 11.630 -15.956 -19.135 1.00 66.50 251 LEU A N 1
ATOM 1901 C CA . LEU A 1 251 ? 10.771 -16.500 -18.078 1.00 66.50 251 LEU A CA 1
ATOM 1902 C C . LEU A 1 251 ? 9.578 -17.258 -18.678 1.00 66.50 251 LEU A C 1
ATOM 1904 O O . LEU A 1 251 ? 9.093 -16.933 -19.764 1.00 66.50 251 LEU A O 1
ATOM 1908 N N . ASP A 1 252 ? 9.078 -18.257 -17.941 1.00 64.31 252 ASP A N 1
ATOM 1909 C CA . ASP A 1 252 ? 7.829 -18.944 -18.284 1.00 64.31 252 ASP A CA 1
ATOM 1910 C C . ASP A 1 252 ? 6.720 -17.894 -18.503 1.00 64.31 252 ASP A C 1
ATOM 1912 O O . ASP A 1 252 ? 6.551 -17.025 -17.642 1.00 64.31 252 ASP A O 1
ATOM 1916 N N . PRO A 1 253 ? 5.944 -17.945 -19.602 1.00 63.25 253 PRO A N 1
ATOM 1917 C CA . PRO A 1 253 ? 4.868 -16.989 -19.872 1.00 63.25 253 PRO A CA 1
ATOM 1918 C C . PRO A 1 253 ? 3.852 -16.822 -18.732 1.00 63.25 253 PRO A C 1
ATOM 1920 O O . PRO A 1 253 ? 3.210 -15.783 -18.632 1.00 63.25 253 PRO A O 1
ATOM 1923 N N . ARG A 1 254 ? 3.699 -17.821 -17.854 1.00 61.25 254 ARG A N 1
ATOM 1924 C CA . ARG A 1 254 ? 2.846 -17.757 -16.653 1.00 61.25 254 ARG A CA 1
ATOM 1925 C C . ARG A 1 254 ? 3.447 -16.894 -15.540 1.00 61.25 254 ARG A C 1
ATOM 1927 O O . ARG A 1 254 ? 2.713 -16.372 -14.699 1.00 61.25 254 ARG A O 1
ATOM 1934 N N . LEU A 1 255 ? 4.773 -16.785 -15.512 1.00 57.03 255 LEU A N 1
ATOM 1935 C CA . LEU A 1 255 ? 5.550 -15.963 -14.582 1.00 57.03 255 LEU A CA 1
ATOM 1936 C C . LEU A 1 255 ? 5.852 -14.581 -15.167 1.00 57.03 255 LEU A C 1
ATOM 1938 O O . LEU A 1 255 ? 5.962 -13.607 -14.424 1.00 57.03 255 LEU A O 1
ATOM 1942 N N . ALA A 1 256 ? 5.960 -14.497 -16.489 1.00 60.12 256 ALA A N 1
ATOM 1943 C CA . ALA A 1 256 ? 6.259 -13.273 -17.198 1.00 60.12 256 ALA A CA 1
ATOM 1944 C C . ALA A 1 256 ? 5.062 -12.306 -17.122 1.00 60.12 256 ALA A C 1
ATOM 1946 O O . ALA A 1 256 ? 3.918 -12.665 -17.393 1.00 60.12 256 ALA A O 1
ATOM 1947 N N . LEU A 1 257 ? 5.316 -11.043 -16.775 1.00 59.41 257 LEU A N 1
ATOM 1948 C CA . LEU A 1 257 ? 4.307 -9.972 -16.732 1.00 59.41 257 LEU A CA 1
ATOM 1949 C C . LEU A 1 257 ? 3.934 -9.470 -18.151 1.00 59.41 257 LEU A C 1
ATOM 1951 O O . LEU A 1 257 ? 3.755 -8.274 -18.386 1.00 59.41 257 LEU A O 1
ATOM 1955 N N . VAL A 1 258 ? 3.880 -10.376 -19.131 1.00 59.75 258 VAL A N 1
ATOM 1956 C CA . VAL A 1 258 ? 3.988 -10.076 -20.566 1.00 59.75 258 VAL A CA 1
ATOM 1957 C C . VAL A 1 258 ? 2.614 -10.065 -21.224 1.00 59.75 258 VAL A C 1
ATOM 1959 O O . VAL A 1 258 ? 2.270 -10.957 -21.981 1.00 59.75 258 VAL A O 1
ATOM 1962 N N . ASP A 1 259 ? 1.855 -9.002 -20.970 1.00 66.12 259 ASP A N 1
ATOM 1963 C CA . ASP A 1 259 ? 0.647 -8.663 -21.747 1.00 66.12 259 ASP A CA 1
ATOM 1964 C C . ASP A 1 259 ? 0.650 -7.197 -22.204 1.00 66.12 259 ASP A C 1
ATOM 1966 O O . ASP A 1 259 ? -0.370 -6.640 -22.614 1.00 66.12 259 ASP A O 1
ATOM 1970 N N . ARG A 1 260 ? 1.802 -6.524 -22.097 1.00 83.19 260 ARG A N 1
ATOM 1971 C CA . ARG A 1 260 ? 1.901 -5.083 -22.317 1.00 83.19 260 ARG A CA 1
ATOM 1972 C C . ARG A 1 260 ? 2.823 -4.744 -23.491 1.00 83.19 260 ARG A C 1
ATOM 1974 O O . ARG A 1 260 ? 3.990 -5.143 -23.472 1.00 83.19 260 ARG A O 1
ATOM 1981 N N . PRO A 1 261 ? 2.312 -4.037 -24.516 1.00 84.62 261 PRO A N 1
ATOM 1982 C CA . PRO A 1 261 ? 2.973 -3.918 -25.811 1.00 84.62 261 PRO A CA 1
ATOM 1983 C C . PRO A 1 261 ? 4.349 -3.259 -25.748 1.00 84.62 261 PRO A C 1
ATOM 1985 O O . PRO A 1 261 ? 5.275 -3.699 -26.437 1.00 84.62 261 PRO A O 1
ATOM 1988 N N . LEU A 1 262 ? 4.509 -2.206 -24.941 1.00 88.56 262 LEU A N 1
ATOM 1989 C CA . LEU A 1 262 ? 5.767 -1.468 -24.874 1.00 88.56 262 LEU A CA 1
ATOM 1990 C C . LEU A 1 262 ? 6.834 -2.284 -24.149 1.00 88.56 262 LEU A C 1
ATOM 1992 O O . LEU A 1 262 ? 7.919 -2.511 -24.682 1.00 88.56 262 LEU A O 1
ATOM 1996 N N . THR A 1 263 ? 6.495 -2.769 -22.958 1.00 87.81 263 THR A N 1
ATOM 1997 C CA . THR A 1 263 ? 7.379 -3.574 -22.112 1.00 87.81 263 THR A CA 1
ATOM 1998 C C . THR A 1 263 ? 7.825 -4.844 -22.834 1.00 87.81 263 THR A C 1
ATOM 2000 O O . THR A 1 263 ? 9.019 -5.136 -22.871 1.00 87.81 263 THR A O 1
ATOM 2003 N N . ALA A 1 264 ? 6.889 -5.552 -23.478 1.00 86.25 264 ALA A N 1
ATOM 2004 C CA . ALA A 1 264 ? 7.188 -6.748 -24.259 1.00 86.25 264 ALA A CA 1
ATOM 2005 C C . ALA A 1 264 ? 8.143 -6.449 -25.420 1.00 86.25 264 ALA A C 1
ATOM 2007 O O . ALA A 1 264 ? 9.084 -7.201 -25.650 1.00 86.25 264 ALA A O 1
ATOM 2008 N N . THR A 1 265 ? 7.955 -5.326 -26.121 1.00 90.62 265 THR A N 1
ATOM 2009 C CA . THR A 1 265 ? 8.850 -4.922 -27.217 1.00 90.62 265 THR A CA 1
ATOM 2010 C C . THR A 1 265 ? 10.271 -4.669 -26.719 1.00 90.62 265 THR A C 1
ATOM 2012 O O . THR A 1 265 ? 11.226 -5.145 -27.332 1.00 90.62 265 THR A O 1
ATOM 2015 N N . VAL A 1 266 ? 10.430 -3.956 -25.601 1.00 91.00 266 VAL A N 1
ATOM 2016 C CA . VAL A 1 266 ? 11.752 -3.676 -25.019 1.00 91.00 266 VAL A CA 1
ATOM 2017 C C . VAL A 1 266 ? 12.424 -4.970 -24.541 1.00 91.00 266 VAL A C 1
ATOM 2019 O O . VAL A 1 266 ? 13.589 -5.197 -24.867 1.00 91.00 266 VAL A O 1
ATOM 2022 N N . ALA A 1 267 ? 11.684 -5.846 -23.853 1.00 89.50 267 ALA A N 1
ATOM 2023 C CA . ALA A 1 267 ? 12.172 -7.145 -23.386 1.00 89.50 267 ALA A CA 1
ATOM 2024 C C . ALA A 1 267 ? 12.616 -8.050 -24.546 1.00 89.50 267 ALA A C 1
ATOM 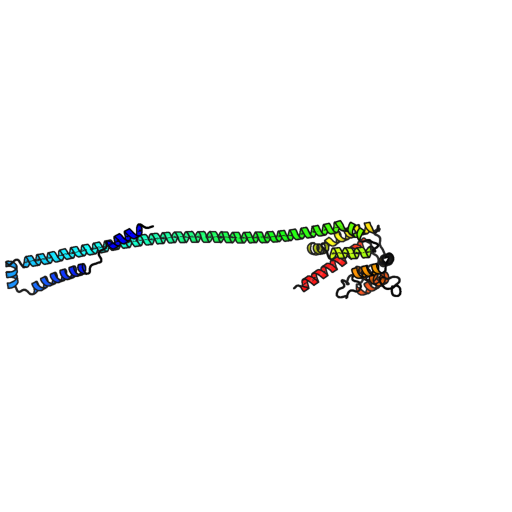2026 O O . ALA A 1 267 ? 13.768 -8.478 -24.583 1.00 89.50 267 ALA A O 1
ATOM 2027 N N . LEU A 1 268 ? 11.746 -8.253 -25.544 1.00 89.56 268 LEU A N 1
ATOM 2028 C CA . LEU A 1 268 ? 12.039 -9.063 -26.731 1.00 89.56 268 LEU A CA 1
ATOM 2029 C C . LEU A 1 268 ? 13.212 -8.500 -27.538 1.00 89.56 268 LEU A C 1
ATOM 2031 O O . LEU A 1 268 ? 13.986 -9.258 -28.116 1.00 89.56 268 LEU A O 1
ATOM 2035 N N . THR A 1 269 ? 13.376 -7.175 -27.577 1.00 93.00 269 THR A N 1
ATOM 2036 C CA . THR A 1 269 ? 14.534 -6.570 -28.244 1.00 93.00 269 THR A CA 1
ATOM 2037 C C . THR A 1 269 ? 15.832 -6.969 -27.551 1.00 93.00 269 THR A C 1
ATOM 2039 O O . THR A 1 269 ? 16.780 -7.360 -28.228 1.00 93.00 269 THR A O 1
ATOM 2042 N N . MET A 1 270 ? 15.884 -6.886 -26.215 1.00 92.25 270 MET A N 1
ATOM 2043 C CA . MET A 1 270 ? 17.068 -7.291 -25.450 1.00 92.25 270 MET A CA 1
ATOM 2044 C C . MET A 1 270 ? 17.310 -8.800 -25.542 1.00 92.25 270 MET A C 1
ATOM 2046 O O . MET A 1 270 ? 18.456 -9.214 -25.700 1.00 92.25 270 MET A O 1
ATOM 2050 N N . GLU A 1 271 ? 16.250 -9.612 -25.534 1.00 91.00 271 GLU A N 1
ATOM 2051 C CA . GLU A 1 271 ? 16.323 -11.062 -25.742 1.00 91.00 271 GLU A CA 1
ATOM 2052 C C . GLU A 1 271 ? 16.987 -11.394 -27.084 1.00 91.00 271 GLU A C 1
ATOM 2054 O O . GLU A 1 271 ? 18.030 -12.050 -27.125 1.00 91.00 271 GLU A O 1
ATOM 2059 N N . LEU A 1 272 ? 16.452 -10.855 -28.184 1.00 92.81 272 LEU A N 1
ATOM 2060 C CA . LEU A 1 272 ? 16.986 -11.067 -29.529 1.00 92.81 272 LEU A CA 1
ATOM 2061 C C . LEU A 1 272 ? 18.409 -10.507 -29.672 1.00 92.81 272 LEU A C 1
ATOM 2063 O O . LEU A 1 272 ? 19.249 -11.128 -30.319 1.00 92.81 272 LEU A O 1
ATOM 2067 N N . ALA A 1 273 ? 18.708 -9.366 -29.046 1.00 92.75 273 ALA A N 1
ATOM 2068 C CA . ALA A 1 273 ? 20.045 -8.774 -29.037 1.00 92.75 273 ALA A CA 1
ATOM 2069 C C . ALA A 1 273 ? 21.056 -9.559 -28.179 1.00 92.75 273 ALA A C 1
ATOM 2071 O O . ALA A 1 273 ? 22.265 -9.409 -28.374 1.00 92.75 273 ALA A O 1
ATOM 2072 N N . SER A 1 274 ? 20.600 -10.398 -27.247 1.00 92.00 274 SER A N 1
ATOM 2073 C CA . SER A 1 274 ? 21.469 -11.241 -26.417 1.00 92.00 274 SER A CA 1
ATOM 2074 C C . SER A 1 274 ? 21.913 -12.535 -27.113 1.00 92.00 274 SER A C 1
ATOM 2076 O O . SER A 1 274 ? 22.873 -13.164 -26.670 1.00 92.00 274 SER A O 1
ATOM 2078 N N . LEU A 1 275 ? 21.274 -12.908 -28.230 1.00 91.56 275 LEU A N 1
ATOM 2079 C CA . LEU A 1 275 ? 21.617 -14.110 -28.995 1.00 91.56 275 LEU A CA 1
ATOM 2080 C C . LEU A 1 275 ? 23.070 -14.081 -29.516 1.00 91.56 275 LEU A C 1
ATOM 2082 O O . LEU A 1 275 ? 23.610 -12.991 -29.753 1.00 91.56 275 LEU A O 1
ATOM 2086 N N . PRO A 1 276 ? 23.702 -15.254 -29.738 1.00 90.06 276 PRO A N 1
ATOM 2087 C CA . PRO A 1 276 ? 25.003 -15.351 -30.404 1.00 90.06 276 PRO A CA 1
ATOM 2088 C C . PRO A 1 276 ? 24.984 -14.684 -31.782 1.00 90.06 276 PRO A C 1
ATOM 2090 O O . PRO A 1 276 ? 23.958 -14.706 -32.458 1.00 90.06 276 PRO A O 1
ATOM 2093 N N . ASP A 1 277 ? 26.119 -14.146 -32.235 1.00 88.25 277 ASP A N 1
ATOM 2094 C CA . ASP A 1 277 ? 26.197 -13.374 -33.489 1.00 88.25 277 ASP A CA 1
ATOM 2095 C C . ASP A 1 277 ? 25.712 -14.156 -34.726 1.00 88.25 277 ASP A C 1
ATOM 2097 O O . ASP A 1 277 ? 25.196 -13.558 -35.663 1.00 88.25 277 ASP A O 1
ATOM 2101 N N . THR A 1 278 ? 25.800 -15.490 -34.713 1.00 92.81 278 THR A N 1
ATOM 2102 C CA . THR A 1 278 ? 25.309 -16.369 -35.791 1.00 92.81 278 THR A CA 1
ATOM 2103 C C . THR A 1 278 ? 23.783 -16.484 -35.864 1.00 92.81 278 THR A C 1
ATOM 2105 O O . THR A 1 278 ? 23.253 -16.842 -36.912 1.00 92.81 278 THR A O 1
ATOM 2108 N N . ALA A 1 279 ? 23.079 -16.209 -34.765 1.00 92.88 279 ALA A N 1
ATOM 2109 C CA . ALA A 1 279 ? 21.623 -16.311 -34.644 1.00 92.88 279 ALA A CA 1
ATOM 2110 C C . ALA A 1 279 ? 20.948 -14.958 -34.364 1.00 92.88 279 ALA A C 1
ATOM 2112 O O . ALA A 1 279 ? 19.722 -14.851 -34.429 1.00 92.88 279 ALA A O 1
ATOM 2113 N N . ARG A 1 280 ? 21.730 -13.920 -34.044 1.00 93.19 280 ARG A N 1
ATOM 2114 C CA . ARG A 1 280 ? 21.231 -12.576 -33.768 1.00 93.19 280 ARG A CA 1
ATOM 2115 C C . ARG A 1 280 ? 20.732 -11.925 -35.062 1.00 93.19 280 ARG A C 1
ATOM 2117 O O . ARG A 1 280 ? 21.506 -11.781 -36.007 1.00 93.19 280 ARG A O 1
ATOM 2124 N N . PRO A 1 281 ? 19.481 -11.443 -35.105 1.00 94.25 281 PRO A N 1
ATOM 2125 C CA . PRO A 1 281 ? 19.016 -10.651 -36.235 1.00 94.25 281 PRO A CA 1
ATOM 2126 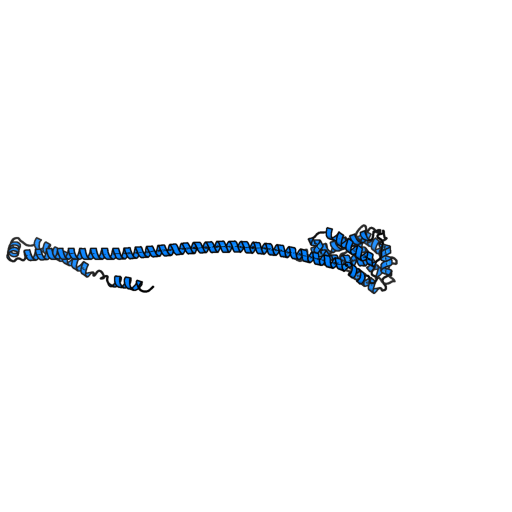C C . PRO A 1 281 ? 19.777 -9.325 -36.363 1.00 94.25 281 PRO A C 1
ATOM 2128 O O . PRO A 1 281 ? 20.151 -8.726 -35.359 1.00 94.25 281 PRO A O 1
ATOM 2131 N N . GLU A 1 282 ? 19.920 -8.790 -37.578 1.00 92.50 282 GLU A N 1
ATOM 2132 C CA . GLU A 1 282 ? 20.573 -7.482 -37.795 1.00 92.50 282 GLU A CA 1
ATOM 2133 C C . GLU A 1 282 ? 19.830 -6.308 -37.132 1.00 92.50 282 GLU A C 1
ATOM 2135 O O . GLU A 1 282 ? 20.439 -5.301 -36.745 1.00 92.50 282 GLU A O 1
ATOM 2140 N N . ARG A 1 283 ? 18.500 -6.436 -37.023 1.00 94.44 283 ARG A N 1
ATOM 2141 C CA . ARG A 1 283 ? 17.584 -5.442 -36.441 1.00 94.44 283 ARG A CA 1
ATOM 2142 C C . ARG A 1 283 ? 16.648 -6.081 -35.407 1.00 94.44 283 ARG A C 1
ATOM 2144 O O . ARG A 1 283 ? 15.463 -6.282 -35.703 1.00 94.44 283 ARG A O 1
ATOM 2151 N N . PRO A 1 284 ? 17.165 -6.452 -34.221 1.00 94.62 284 PRO A N 1
ATOM 2152 C CA . PRO A 1 284 ? 16.380 -7.061 -33.149 1.00 94.62 284 PRO A CA 1
ATOM 2153 C C . PRO A 1 284 ? 15.124 -6.262 -32.787 1.00 94.62 284 PRO A C 1
ATOM 2155 O O . PRO A 1 284 ? 14.052 -6.849 -32.643 1.00 94.62 284 PRO A O 1
ATOM 2158 N N . ALA A 1 285 ? 15.220 -4.931 -32.707 1.00 93.38 285 ALA A N 1
ATOM 2159 C CA . ALA A 1 285 ? 14.110 -4.090 -32.265 1.00 93.38 285 ALA A CA 1
ATOM 2160 C C . ALA A 1 285 ? 12.950 -4.066 -33.261 1.00 93.38 285 ALA A C 1
ATOM 2162 O O . ALA A 1 285 ? 11.782 -4.110 -32.873 1.00 93.38 285 ALA A O 1
ATOM 2163 N N . ARG A 1 286 ? 13.263 -4.048 -34.561 1.00 92.50 286 ARG A N 1
ATOM 2164 C CA . ARG A 1 286 ? 12.250 -4.112 -35.622 1.00 92.50 286 ARG A CA 1
ATOM 2165 C C . ARG A 1 286 ? 11.448 -5.410 -35.546 1.00 92.50 286 ARG A C 1
ATOM 2167 O O . ARG A 1 286 ? 10.223 -5.375 -35.643 1.00 92.50 286 ARG A O 1
ATOM 2174 N N . ILE A 1 287 ? 12.133 -6.538 -35.358 1.00 93.06 287 ILE A N 1
ATOM 2175 C CA . ILE A 1 287 ? 11.490 -7.852 -35.240 1.00 93.06 287 ILE A CA 1
ATOM 2176 C C . ILE A 1 287 ? 10.671 -7.928 -33.951 1.00 93.06 287 ILE A C 1
ATOM 2178 O O . ILE A 1 287 ? 9.521 -8.359 -33.990 1.00 93.06 287 ILE A O 1
ATOM 2182 N N . ALA A 1 288 ? 11.217 -7.460 -32.826 1.00 91.19 288 ALA A N 1
ATOM 2183 C CA . ALA A 1 288 ? 10.503 -7.407 -31.554 1.00 91.19 288 ALA A CA 1
ATOM 2184 C C . ALA A 1 288 ? 9.208 -6.587 -31.656 1.00 91.19 288 ALA A C 1
ATOM 2186 O O . ALA A 1 288 ? 8.157 -7.050 -31.222 1.00 91.19 288 ALA A O 1
ATOM 2187 N N . LEU A 1 289 ? 9.252 -5.411 -32.291 1.00 89.75 289 LEU A N 1
ATOM 2188 C CA . LEU A 1 289 ? 8.073 -4.571 -32.512 1.00 89.75 289 LEU A CA 1
ATOM 2189 C C . LEU A 1 289 ? 7.021 -5.281 -33.377 1.00 89.75 289 LEU A C 1
ATOM 2191 O O . LEU A 1 289 ? 5.829 -5.229 -33.074 1.00 89.75 289 LEU A O 1
ATOM 2195 N N . GLU A 1 290 ? 7.445 -5.961 -34.443 1.00 89.25 290 GLU A N 1
ATOM 2196 C CA . GLU A 1 290 ? 6.543 -6.723 -35.309 1.00 89.25 290 GLU A CA 1
ATOM 2197 C C . GLU A 1 290 ? 5.890 -7.901 -34.567 1.00 89.25 290 GLU A C 1
ATOM 2199 O O . GLU A 1 290 ? 4.678 -8.105 -34.673 1.00 89.25 290 GLU A O 1
ATOM 2204 N N . LEU A 1 291 ? 6.661 -8.640 -33.765 1.00 88.00 291 LEU A N 1
ATOM 2205 C CA . LEU A 1 291 ? 6.155 -9.739 -32.941 1.00 88.00 291 LEU A CA 1
ATOM 2206 C C . LEU A 1 291 ? 5.193 -9.244 -31.855 1.00 88.00 291 LEU A C 1
ATOM 2208 O O . LEU A 1 291 ? 4.111 -9.814 -31.693 1.00 88.00 291 LEU A O 1
ATOM 2212 N N . SER A 1 292 ? 5.536 -8.162 -31.153 1.00 86.25 292 SER A N 1
ATOM 2213 C CA . SER A 1 292 ? 4.667 -7.541 -30.149 1.00 86.25 292 SER A CA 1
ATOM 2214 C C . SER A 1 292 ? 3.355 -7.060 -30.756 1.00 86.25 292 SER A C 1
ATOM 2216 O O . SER A 1 292 ? 2.300 -7.295 -30.166 1.00 86.25 292 SER A O 1
ATOM 2218 N N . ARG A 1 293 ? 3.389 -6.470 -31.961 1.00 86.19 293 ARG A N 1
ATOM 2219 C CA . ARG A 1 293 ? 2.177 -6.041 -32.678 1.00 86.19 293 ARG A CA 1
ATOM 2220 C C . ARG A 1 293 ? 1.227 -7.195 -32.974 1.00 86.19 293 ARG A C 1
ATOM 2222 O O . ARG A 1 293 ? 0.017 -7.044 -32.833 1.00 86.19 293 ARG A O 1
ATOM 2229 N N . ARG A 1 294 ? 1.775 -8.355 -33.345 1.00 84.50 294 ARG A N 1
ATOM 2230 C CA . ARG A 1 294 ? 0.991 -9.571 -33.605 1.00 84.50 294 ARG A CA 1
ATOM 2231 C C . ARG A 1 294 ? 0.391 -10.172 -32.329 1.00 84.50 294 ARG A C 1
ATOM 2233 O O . ARG A 1 294 ? -0.694 -10.735 -32.399 1.00 84.50 294 ARG A O 1
ATOM 2240 N N . ARG A 1 295 ? 1.086 -10.078 -31.188 1.00 80.94 295 ARG A N 1
ATOM 2241 C CA . ARG A 1 295 ? 0.671 -10.705 -29.914 1.00 80.94 295 ARG A CA 1
ATOM 2242 C C . ARG A 1 295 ? -0.238 -9.829 -29.052 1.00 80.94 295 ARG A C 1
ATOM 2244 O O . ARG A 1 295 ? -1.201 -10.327 -28.489 1.00 80.94 295 ARG A O 1
ATOM 2251 N N . THR A 1 296 ? 0.090 -8.546 -28.927 1.00 73.81 296 THR A N 1
ATOM 2252 C CA . THR A 1 296 ? -0.493 -7.632 -27.922 1.00 73.81 296 THR A CA 1
ATOM 2253 C C . THR A 1 296 ? -1.275 -6.463 -28.531 1.00 73.81 296 THR A C 1
ATOM 2255 O O . THR A 1 296 ? -1.865 -5.671 -27.800 1.00 73.81 296 THR A O 1
ATOM 2258 N N . GLY A 1 297 ? -1.324 -6.358 -29.865 1.00 71.62 297 GLY A N 1
ATOM 2259 C CA . GLY A 1 297 ? -2.035 -5.297 -30.582 1.00 71.62 297 GLY A CA 1
ATOM 2260 C C . GLY A 1 297 ? -1.160 -4.092 -30.945 1.00 71.62 297 GLY A C 1
ATOM 2261 O O . GLY A 1 297 ? 0.066 -4.164 -30.968 1.00 71.62 297 GLY A O 1
ATOM 2262 N N . TRP A 1 298 ? -1.788 -2.969 -31.306 1.00 71.56 298 TRP A N 1
ATOM 2263 C CA . TRP A 1 298 ? -1.084 -1.824 -31.894 1.00 71.56 298 TRP A CA 1
ATOM 2264 C C . TRP A 1 298 ? -0.099 -1.158 -30.921 1.00 71.56 298 TRP A C 1
ATOM 2266 O O . TRP A 1 298 ? -0.486 -0.599 -29.896 1.00 71.56 298 TRP A O 1
ATOM 2276 N N . VAL A 1 299 ? 1.180 -1.145 -31.306 1.00 66.50 299 VAL A N 1
ATOM 2277 C CA . VAL A 1 299 ? 2.232 -0.332 -30.684 1.00 66.50 299 VAL A CA 1
ATOM 2278 C C . VAL A 1 299 ? 2.558 0.802 -31.641 1.00 66.50 299 VAL A C 1
ATOM 2280 O O . VAL A 1 299 ? 3.069 0.554 -32.743 1.00 66.50 299 VAL A O 1
ATOM 2283 N N . ASP A 1 300 ? 2.260 2.033 -31.231 1.00 65.69 300 ASP A N 1
ATOM 2284 C CA . ASP A 1 300 ? 2.662 3.205 -32.002 1.00 65.69 300 ASP A CA 1
ATOM 2285 C C . ASP A 1 300 ? 4.192 3.252 -32.078 1.00 65.69 300 ASP A C 1
ATOM 2287 O O . ASP A 1 300 ? 4.860 3.356 -31.046 1.00 65.69 300 ASP A O 1
ATOM 2291 N N . GLY A 1 301 ? 4.723 3.092 -33.294 1.00 60.34 301 GLY A N 1
ATOM 2292 C CA . GLY A 1 301 ? 6.165 3.073 -33.552 1.00 60.34 301 GLY A CA 1
ATOM 2293 C C . GLY A 1 301 ? 6.788 4.465 -33.463 1.00 60.34 301 GLY A C 1
ATOM 2294 O O . GLY A 1 301 ? 7.987 4.576 -33.225 1.00 60.34 301 GLY A O 1
ATOM 2295 N N . GLY A 1 302 ? 5.969 5.516 -33.599 1.00 62.72 302 GLY A N 1
ATOM 2296 C CA . GLY A 1 302 ? 6.354 6.895 -33.341 1.00 62.72 302 GLY A CA 1
ATOM 2297 C C . GLY A 1 302 ? 5.855 7.328 -31.969 1.00 62.72 302 GLY A C 1
ATOM 2298 O O . GLY A 1 302 ? 4.657 7.426 -31.732 1.00 62.72 302 GLY A O 1
ATOM 2299 N N . ALA A 1 303 ? 6.758 7.616 -31.041 1.00 73.62 303 ALA A N 1
ATOM 2300 C CA . ALA A 1 303 ? 6.387 8.205 -29.760 1.00 73.62 303 ALA A CA 1
ATOM 2301 C C . ALA A 1 303 ? 7.203 9.471 -29.518 1.00 73.62 303 ALA A C 1
ATOM 2303 O O . ALA A 1 303 ? 8.359 9.558 -29.921 1.00 73.62 303 ALA A O 1
ATOM 2304 N N . THR A 1 304 ? 6.618 10.457 -28.840 1.00 89.19 304 THR A N 1
ATOM 2305 C CA . THR A 1 304 ? 7.430 11.441 -28.116 1.00 89.19 304 THR A CA 1
ATOM 2306 C C . THR A 1 304 ? 8.034 10.767 -26.888 1.00 89.19 304 THR A C 1
ATOM 2308 O O . THR A 1 304 ? 7.506 9.763 -26.397 1.00 89.19 304 THR A O 1
ATOM 2311 N N . ILE A 1 305 ? 9.125 11.312 -26.352 1.00 89.31 305 ILE A N 1
ATOM 2312 C CA . ILE A 1 305 ? 9.767 10.765 -25.146 1.00 89.31 305 ILE A CA 1
ATOM 2313 C C . ILE A 1 305 ? 8.780 10.810 -23.980 1.00 89.31 305 ILE A C 1
ATOM 2315 O O . ILE A 1 305 ? 8.613 9.817 -23.273 1.00 89.31 305 ILE A O 1
ATOM 2319 N N . SER A 1 306 ? 8.041 11.917 -23.840 1.00 91.25 306 SER A N 1
ATOM 2320 C CA . SER A 1 306 ? 6.966 12.022 -22.847 1.00 91.25 306 SER A CA 1
ATOM 2321 C C . SER A 1 306 ? 5.903 10.931 -23.023 1.00 91.25 306 SER A C 1
ATOM 2323 O O . SER A 1 306 ? 5.511 10.278 -22.054 1.00 91.25 306 SER A O 1
ATOM 2325 N N . GLY A 1 307 ? 5.463 10.684 -24.261 1.00 91.56 307 GLY A N 1
ATOM 2326 C CA . GLY A 1 307 ? 4.469 9.657 -24.570 1.00 91.56 307 GLY A CA 1
ATOM 2327 C C . GLY A 1 307 ? 4.959 8.232 -24.303 1.00 91.56 307 GLY A C 1
ATOM 2328 O O . GLY A 1 307 ? 4.167 7.390 -23.878 1.00 91.56 307 GLY A O 1
ATOM 2329 N N . PHE A 1 308 ? 6.248 7.959 -24.521 1.00 91.94 308 PHE A N 1
ATOM 2330 C CA . PHE A 1 308 ? 6.873 6.682 -24.175 1.00 91.94 308 PHE A CA 1
ATOM 2331 C 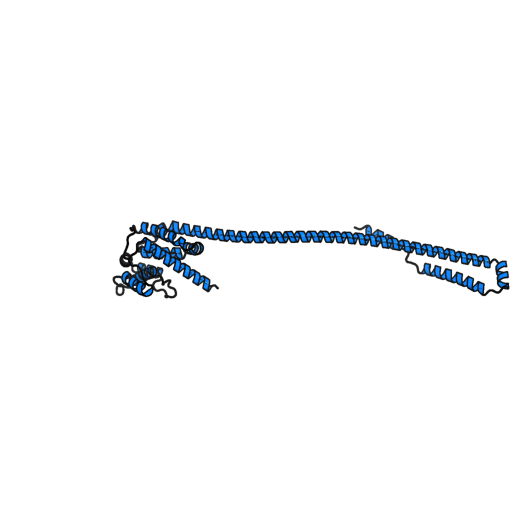C . PHE A 1 308 ? 6.923 6.487 -22.657 1.00 91.94 308 PHE A C 1
ATOM 2333 O O . PHE A 1 308 ? 6.435 5.476 -22.157 1.00 91.94 308 PHE A O 1
ATOM 2340 N N . VAL A 1 309 ? 7.446 7.468 -21.912 1.00 93.88 309 VAL A N 1
ATOM 2341 C CA . VAL A 1 309 ? 7.595 7.379 -20.448 1.00 93.88 309 VAL A CA 1
ATOM 2342 C C . VAL A 1 309 ? 6.238 7.210 -19.765 1.00 93.88 309 VAL A C 1
ATOM 2344 O O . VAL A 1 309 ? 6.086 6.334 -18.917 1.00 93.88 309 VAL A O 1
ATOM 2347 N N . LYS A 1 310 ? 5.221 7.980 -20.175 1.00 94.44 310 LYS A N 1
ATOM 2348 C CA . LYS A 1 310 ? 3.853 7.849 -19.645 1.00 94.44 310 LYS A CA 1
ATOM 2349 C C . LYS A 1 310 ? 3.280 6.450 -19.867 1.00 94.44 310 LYS A C 1
ATOM 2351 O O . LYS A 1 310 ? 2.679 5.890 -18.952 1.00 94.44 310 LYS A O 1
ATOM 2356 N N . ARG A 1 311 ? 3.491 5.870 -21.054 1.00 92.69 311 ARG A N 1
ATOM 2357 C CA . ARG A 1 311 ? 3.063 4.497 -21.359 1.00 92.69 311 ARG A CA 1
ATOM 2358 C C . ARG A 1 311 ? 3.830 3.466 -20.536 1.00 92.69 311 ARG A C 1
ATOM 2360 O O . ARG A 1 311 ? 3.191 2.606 -19.944 1.00 92.69 311 ARG A O 1
ATOM 2367 N N . ALA A 1 312 ? 5.152 3.588 -20.430 1.00 93.44 312 ALA A N 1
ATOM 2368 C CA . ALA A 1 312 ? 5.974 2.691 -19.619 1.00 93.44 312 ALA A CA 1
ATOM 2369 C C . ALA A 1 312 ? 5.529 2.694 -18.147 1.00 93.44 312 ALA A C 1
ATOM 2371 O O . ALA A 1 312 ? 5.289 1.634 -17.575 1.00 93.44 312 ALA A O 1
ATOM 2372 N N . VAL A 1 313 ? 5.324 3.876 -17.554 1.00 96.06 313 VAL A N 1
ATOM 2373 C CA . VAL A 1 313 ? 4.789 4.006 -16.188 1.00 96.06 313 VAL A CA 1
ATOM 2374 C C . VAL A 1 313 ? 3.401 3.379 -16.078 1.00 96.06 313 VAL A C 1
ATOM 2376 O O . VAL A 1 313 ? 3.154 2.608 -15.156 1.00 96.06 313 VAL A O 1
ATOM 2379 N N . GLY A 1 314 ? 2.502 3.659 -17.025 1.00 94.88 314 GLY A N 1
ATOM 2380 C CA . GLY A 1 314 ? 1.158 3.082 -17.034 1.00 94.88 314 GLY A CA 1
ATOM 2381 C C . GLY A 1 314 ? 1.162 1.552 -17.055 1.00 94.88 314 GLY A C 1
ATOM 2382 O O . GLY A 1 314 ? 0.514 0.930 -16.215 1.00 94.88 314 GLY A O 1
ATOM 2383 N N . GLU A 1 315 ? 1.928 0.953 -17.970 1.00 92.75 315 GLU A N 1
ATOM 2384 C CA . GLU A 1 315 ? 2.051 -0.501 -18.091 1.00 92.75 315 GLU A CA 1
ATOM 2385 C C . GLU A 1 315 ? 2.635 -1.131 -16.822 1.00 92.75 315 GLU A C 1
ATOM 2387 O O . GLU A 1 315 ? 2.057 -2.080 -16.296 1.00 92.75 315 GLU A O 1
ATOM 2392 N N . GLN A 1 316 ? 3.736 -0.592 -16.289 1.00 94.31 316 GLN A N 1
ATOM 2393 C CA . GLN A 1 316 ? 4.400 -1.171 -15.117 1.00 94.31 316 GLN A CA 1
ATOM 2394 C C . GLN A 1 316 ? 3.547 -1.074 -13.845 1.00 94.31 316 GLN A C 1
ATOM 2396 O O . GLN A 1 316 ? 3.468 -2.037 -13.081 1.00 94.31 316 GLN A O 1
ATOM 2401 N N . PHE A 1 317 ? 2.850 0.046 -13.630 1.00 95.00 317 PHE A N 1
ATOM 2402 C CA . PHE A 1 317 ? 1.942 0.190 -12.486 1.00 95.00 317 PHE A CA 1
ATOM 2403 C C . PHE A 1 317 ? 0.730 -0.738 -12.593 1.00 95.00 317 PHE A C 1
ATOM 2405 O O . PHE A 1 317 ? 0.330 -1.336 -11.592 1.00 95.00 317 PHE A O 1
ATOM 2412 N N . ASP A 1 318 ? 0.183 -0.930 -13.795 1.00 92.81 318 ASP A N 1
ATOM 2413 C CA . ASP A 1 318 ? -0.884 -1.907 -14.005 1.00 92.81 318 ASP A CA 1
ATOM 2414 C C . ASP A 1 318 ? -0.425 -3.335 -13.708 1.00 92.81 318 ASP A C 1
ATOM 2416 O O . ASP A 1 318 ? -1.147 -4.084 -13.046 1.00 92.81 318 ASP A O 1
ATOM 2420 N N . LEU A 1 319 ? 0.767 -3.712 -14.177 1.00 89.56 319 LEU A N 1
ATOM 2421 C CA . LEU A 1 319 ? 1.343 -5.031 -13.928 1.00 89.56 319 LEU A CA 1
ATOM 2422 C C . LEU A 1 319 ? 1.559 -5.267 -12.429 1.00 89.56 319 LEU A C 1
ATOM 2424 O O . LEU A 1 319 ? 1.160 -6.309 -11.905 1.00 89.56 319 LEU A O 1
ATOM 2428 N N . ALA A 1 320 ? 2.089 -4.277 -11.709 1.00 91.31 320 ALA A N 1
ATOM 2429 C CA . ALA A 1 320 ? 2.253 -4.356 -10.260 1.00 91.31 320 ALA A CA 1
ATOM 2430 C C . ALA A 1 320 ? 0.909 -4.419 -9.510 1.00 91.31 320 ALA A C 1
ATOM 2432 O O . ALA A 1 320 ? 0.780 -5.129 -8.511 1.00 91.31 320 ALA A O 1
ATOM 2433 N N . ALA A 1 321 ? -0.119 -3.700 -9.970 1.00 91.81 321 ALA A N 1
ATOM 2434 C CA . ALA A 1 321 ? -1.464 -3.780 -9.399 1.00 91.81 321 ALA A CA 1
ATOM 2435 C C . ALA A 1 321 ? -2.107 -5.160 -9.631 1.00 91.81 321 ALA A C 1
ATOM 2437 O O . ALA A 1 321 ? -2.704 -5.729 -8.718 1.00 91.81 321 ALA A O 1
ATOM 2438 N 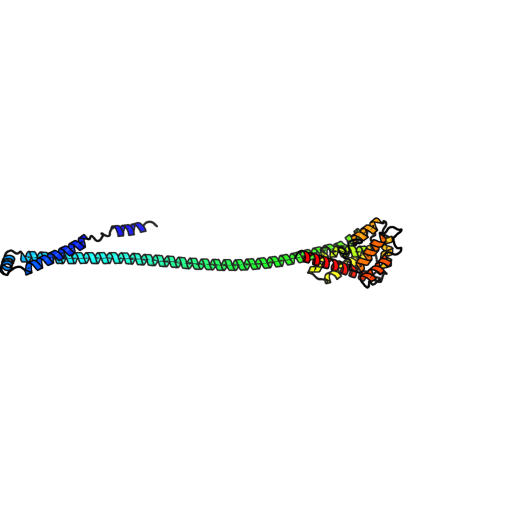N . GLN A 1 322 ? -1.957 -5.732 -10.829 1.00 89.56 322 GLN A N 1
ATOM 2439 C CA . GLN A 1 322 ? -2.431 -7.083 -11.139 1.00 89.56 322 GLN A CA 1
ATOM 2440 C C . GLN A 1 322 ? -1.698 -8.149 -10.317 1.00 89.56 322 GLN A C 1
ATOM 2442 O O . GLN A 1 322 ? -2.339 -9.063 -9.801 1.00 89.56 322 GLN A O 1
ATOM 2447 N N . ALA A 1 323 ? -0.376 -8.031 -10.164 1.00 87.25 323 ALA A N 1
ATOM 2448 C CA . ALA A 1 323 ? 0.410 -8.932 -9.327 1.00 87.25 323 ALA A CA 1
ATOM 2449 C C . ALA A 1 323 ? -0.086 -8.919 -7.872 1.00 87.25 323 ALA A C 1
ATOM 2451 O O . ALA A 1 323 ? -0.374 -9.981 -7.329 1.00 87.25 323 ALA A O 1
ATOM 2452 N N . ARG A 1 324 ? -0.293 -7.738 -7.277 1.00 87.81 324 ARG A N 1
ATOM 2453 C CA . ARG A 1 324 ? -0.822 -7.609 -5.907 1.00 87.81 324 ARG A CA 1
ATOM 2454 C C . ARG A 1 324 ? -2.189 -8.267 -5.731 1.00 87.81 324 ARG A C 1
ATOM 2456 O O . ARG A 1 324 ? -2.357 -9.071 -4.822 1.00 87.81 324 ARG A O 1
ATOM 2463 N N . ARG A 1 325 ? -3.122 -8.024 -6.659 1.00 88.88 325 ARG A N 1
ATOM 2464 C CA . ARG A 1 325 ? -4.451 -8.662 -6.630 1.00 88.88 325 ARG A CA 1
ATOM 2465 C C . ARG A 1 325 ? -4.379 -10.190 -6.694 1.00 88.88 325 ARG A C 1
ATOM 2467 O O . ARG A 1 325 ? -5.142 -10.858 -6.005 1.00 88.88 325 ARG A O 1
ATOM 2474 N N . ARG A 1 326 ? -3.468 -10.753 -7.500 1.00 84.94 326 ARG A N 1
ATOM 2475 C CA . ARG A 1 326 ? -3.257 -12.213 -7.564 1.00 84.94 326 ARG A CA 1
ATOM 2476 C C . ARG A 1 326 ? -2.746 -12.771 -6.234 1.00 84.94 326 ARG A C 1
ATOM 2478 O O . ARG A 1 326 ? -3.223 -13.813 -5.794 1.00 84.94 326 ARG A O 1
ATOM 2485 N N . TRP A 1 327 ? -1.816 -12.070 -5.589 1.00 82.44 327 TRP A N 1
ATOM 2486 C CA . TRP A 1 327 ? -1.281 -12.466 -4.285 1.00 82.44 327 TRP A CA 1
ATOM 2487 C C . TRP A 1 327 ? -2.347 -12.427 -3.184 1.00 82.44 327 TRP A C 1
ATOM 2489 O O . TRP A 1 327 ? -2.512 -13.409 -2.466 1.00 82.44 327 TRP A O 1
ATOM 2499 N N . GLU A 1 328 ? -3.126 -11.348 -3.102 1.00 85.38 328 GLU A N 1
ATOM 2500 C CA . GLU A 1 328 ? -4.229 -11.213 -2.137 1.00 85.38 328 GLU A CA 1
ATOM 2501 C C . GLU A 1 328 ? -5.323 -12.269 -2.348 1.00 85.38 328 GLU A C 1
ATOM 2503 O O . GLU A 1 328 ? -5.879 -12.787 -1.382 1.00 85.38 328 GLU A O 1
ATOM 2508 N N . GLY A 1 329 ? -5.609 -12.627 -3.604 1.00 79.94 329 GLY A N 1
ATOM 2509 C CA . GLY A 1 329 ? -6.578 -13.673 -3.936 1.00 79.94 329 GLY A CA 1
ATOM 2510 C C . GLY A 1 329 ? -6.114 -15.096 -3.615 1.00 79.94 329 GLY A C 1
ATOM 2511 O O . GLY A 1 329 ? -6.955 -15.974 -3.493 1.00 79.94 329 GLY A O 1
ATOM 2512 N N . THR A 1 330 ? -4.807 -15.331 -3.461 1.00 75.00 330 THR A N 1
ATOM 2513 C CA . THR A 1 330 ? -4.252 -16.657 -3.113 1.00 75.00 330 THR A CA 1
ATOM 2514 C C . THR A 1 330 ? -4.217 -16.886 -1.594 1.00 75.00 330 THR A C 1
ATOM 2516 O O . THR A 1 330 ? -4.074 -18.017 -1.146 1.00 75.00 330 THR A O 1
ATOM 2519 N N . GLN A 1 331 ? -4.330 -15.822 -0.788 1.00 65.44 331 GLN A N 1
ATOM 2520 C CA . GLN A 1 331 ? -4.318 -15.901 0.681 1.00 65.44 331 GLN A CA 1
ATOM 2521 C C . GLN A 1 331 ? -5.712 -16.026 1.317 1.00 65.44 331 GLN A C 1
ATOM 2523 O O . GLN A 1 331 ? -5.806 -16.140 2.538 1.00 65.44 331 GLN A O 1
ATOM 2528 N N . ARG A 1 332 ? -6.778 -15.980 0.513 1.00 55.88 332 ARG A N 1
ATOM 2529 C CA . ARG A 1 332 ? -8.163 -16.213 0.943 1.00 55.88 332 ARG A CA 1
ATOM 2530 C C . ARG A 1 332 ? -8.588 -17.629 0.594 1.00 55.88 332 ARG A C 1
ATOM 2532 O O . ARG A 1 332 ? -9.340 -18.202 1.406 1.00 55.88 332 ARG A O 1
#

Radius of gyration: 60.15 Å; chains: 1; bounding box: 109×51×157 Å

Organism: NCBI:txid1424081